Protein AF-A0A2P2LY50-F1 (afdb_monomer)

Structure (mmCIF, N/CA/C/O backbone):
data_AF-A0A2P2LY50-F1
#
_entry.id   AF-A0A2P2LY50-F1
#
loop_
_atom_site.group_PDB
_atom_site.id
_atom_site.type_symbol
_atom_site.label_atom_id
_atom_site.label_alt_id
_atom_site.label_comp_id
_atom_site.label_asym_id
_atom_site.label_entity_id
_atom_site.label_seq_id
_atom_site.pdbx_PDB_ins_code
_atom_site.Cartn_x
_atom_site.Cartn_y
_atom_site.Cartn_z
_atom_site.occupancy
_atom_site.B_iso_or_equiv
_atom_site.auth_seq_id
_atom_site.auth_comp_id
_atom_site.auth_asym_id
_atom_site.auth_atom_id
_atom_site.pdbx_PDB_model_num
ATOM 1 N N . MET A 1 1 ? 12.024 16.930 -35.886 1.00 32.03 1 MET A N 1
ATOM 2 C CA . MET A 1 1 ? 12.324 18.204 -35.197 1.00 32.03 1 MET A CA 1
ATOM 3 C C . MET A 1 1 ? 12.099 18.005 -33.708 1.00 32.03 1 MET A C 1
ATOM 5 O O . MET A 1 1 ? 10.963 17.813 -33.298 1.00 32.03 1 MET A O 1
ATOM 9 N N . THR A 1 2 ? 13.172 17.950 -32.921 1.00 32.44 2 THR A N 1
ATOM 10 C CA . THR A 1 2 ? 13.127 17.666 -31.478 1.00 32.44 2 THR A CA 1
ATOM 11 C C . THR A 1 2 ? 12.877 18.973 -30.725 1.00 32.44 2 THR A C 1
ATOM 13 O O . THR A 1 2 ? 13.752 19.830 -30.671 1.00 32.44 2 THR A O 1
ATOM 16 N N . TYR A 1 3 ? 11.664 19.153 -30.198 1.00 35.22 3 TYR A N 1
ATOM 17 C CA . TYR A 1 3 ? 11.165 20.419 -29.633 1.00 35.22 3 TYR A CA 1
ATOM 18 C C . TYR A 1 3 ? 11.617 20.693 -28.182 1.00 35.22 3 TYR A C 1
ATOM 20 O O . TYR A 1 3 ? 10.982 21.454 -27.460 1.00 35.22 3 TYR A O 1
ATOM 28 N N . MET A 1 4 ? 12.716 20.094 -27.720 1.00 36.50 4 MET A N 1
ATOM 29 C CA . MET A 1 4 ? 13.306 20.446 -26.427 1.00 36.50 4 MET A CA 1
ATOM 30 C C . MET A 1 4 ? 14.813 20.653 -26.587 1.00 36.50 4 MET A C 1
ATOM 32 O O . MET A 1 4 ? 15.500 19.718 -27.008 1.00 36.50 4 MET A O 1
ATOM 36 N N . PRO A 1 5 ? 15.347 21.845 -26.255 1.00 43.84 5 PRO A N 1
ATOM 37 C CA . PRO A 1 5 ? 16.780 22.020 -26.065 1.00 43.84 5 PRO A CA 1
ATOM 38 C C . PRO A 1 5 ? 17.263 20.960 -25.073 1.00 43.84 5 PRO A C 1
ATOM 40 O O . PRO A 1 5 ? 16.606 20.749 -24.054 1.00 43.84 5 PRO A O 1
ATOM 43 N N . GLN A 1 6 ? 18.373 20.278 -25.372 1.00 56.69 6 GLN A N 1
ATOM 44 C CA . GLN A 1 6 ? 18.993 19.342 -24.434 1.00 56.69 6 GLN A CA 1
ATOM 45 C C . GLN A 1 6 ? 19.212 20.065 -23.106 1.00 56.69 6 GLN A C 1
ATOM 47 O O . GLN A 1 6 ? 20.033 20.977 -23.000 1.00 56.69 6 GLN A O 1
ATOM 52 N N . ASP A 1 7 ? 18.410 19.692 -22.116 1.00 58.03 7 ASP A N 1
ATOM 53 C CA . ASP A 1 7 ? 18.332 20.383 -20.845 1.00 58.03 7 ASP A CA 1
ATOM 54 C C . ASP A 1 7 ? 19.611 20.095 -20.049 1.00 58.03 7 ASP A C 1
ATOM 56 O O . ASP A 1 7 ? 19.722 19.108 -19.320 1.00 58.03 7 ASP A O 1
ATOM 60 N N . PHE A 1 8 ? 20.628 20.940 -20.241 1.00 50.84 8 PHE A N 1
ATOM 61 C CA . PHE A 1 8 ? 21.930 20.866 -19.573 1.00 50.84 8 PHE A CA 1
ATOM 62 C C . PHE A 1 8 ? 21.782 20.728 -18.051 1.00 50.84 8 PHE A C 1
ATOM 64 O O . PHE A 1 8 ? 22.568 20.053 -17.388 1.00 50.84 8 PHE A O 1
ATOM 71 N N . ARG A 1 9 ? 20.718 21.310 -17.491 1.00 50.47 9 ARG A N 1
ATOM 72 C CA . ARG A 1 9 ? 20.404 21.249 -16.063 1.00 50.47 9 ARG A CA 1
ATOM 73 C C . ARG A 1 9 ? 19.785 19.906 -15.676 1.00 50.47 9 ARG A C 1
ATOM 75 O O . ARG A 1 9 ? 20.178 19.340 -14.658 1.00 50.47 9 ARG A O 1
ATOM 82 N N . GLY A 1 10 ? 18.913 19.349 -16.516 1.00 55.75 10 GLY A N 1
ATOM 83 C CA . GLY A 1 10 ? 18.430 17.971 -16.390 1.00 55.75 10 GLY A CA 1
ATOM 84 C C . GLY A 1 10 ? 19.565 16.943 -16.457 1.00 55.75 10 GLY A C 1
ATOM 85 O O . GLY A 1 10 ? 19.5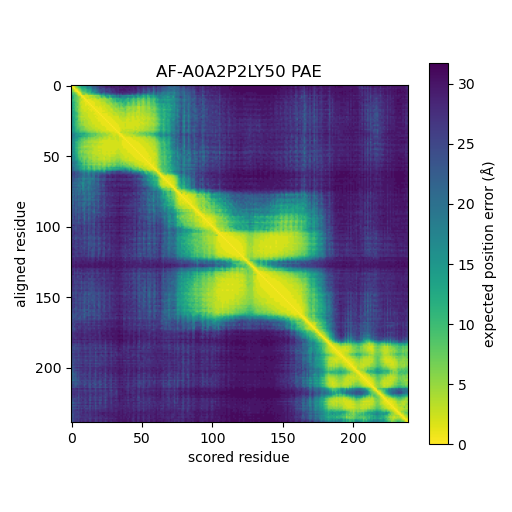98 16.001 -15.662 1.00 55.75 10 GLY A O 1
ATOM 86 N N . MET A 1 11 ? 20.556 17.171 -17.325 1.00 58.28 11 MET A N 1
ATOM 87 C CA . MET A 1 11 ? 21.768 16.350 -17.385 1.00 58.28 11 MET A CA 1
ATOM 88 C C . MET A 1 11 ? 22.602 16.447 -16.102 1.00 58.28 11 MET A C 1
ATOM 90 O O . MET A 1 11 ? 23.032 15.416 -15.594 1.00 58.28 11 MET A O 1
ATOM 94 N N . LEU A 1 12 ? 22.790 17.642 -15.533 1.00 57.66 12 LEU A N 1
ATOM 95 C CA . LEU A 1 12 ? 23.521 17.816 -14.270 1.00 57.66 12 LEU A CA 1
ATOM 96 C C . LEU A 1 12 ? 22.826 17.127 -13.088 1.00 57.66 12 LEU A C 1
ATOM 98 O O . LEU A 1 12 ? 23.484 16.446 -12.302 1.00 57.66 12 LEU A O 1
ATOM 102 N N . ILE A 1 13 ? 21.500 17.245 -12.984 1.00 60.34 13 ILE A N 1
ATOM 103 C CA . ILE A 1 13 ? 20.712 16.574 -11.937 1.00 60.34 13 ILE A CA 1
ATOM 104 C C . ILE A 1 13 ? 20.801 15.053 -12.097 1.00 60.34 13 ILE A C 1
ATOM 106 O O . ILE A 1 13 ? 21.002 14.329 -11.118 1.00 60.34 13 ILE A O 1
ATOM 110 N N . ARG A 1 14 ? 20.700 14.556 -13.334 1.00 67.12 14 A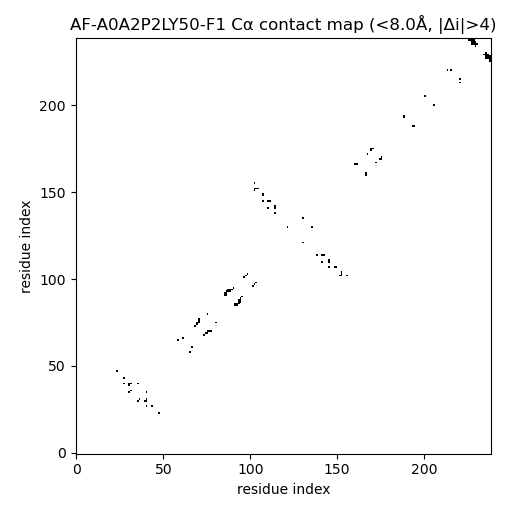RG A N 1
ATOM 111 C CA . ARG A 1 14 ? 20.850 13.132 -13.642 1.00 67.12 14 ARG A CA 1
ATOM 112 C C . ARG A 1 14 ? 22.249 12.626 -13.292 1.00 67.12 14 ARG A C 1
ATOM 114 O O . ARG A 1 14 ? 22.359 11.618 -12.603 1.00 67.12 14 ARG A O 1
ATOM 121 N N . GLN A 1 15 ? 23.299 13.358 -13.658 1.00 70.38 15 GLN A N 1
ATOM 122 C CA . GLN A 1 15 ? 24.679 13.019 -13.303 1.00 70.38 15 GLN A CA 1
ATOM 123 C C . GLN A 1 15 ? 24.909 13.025 -11.788 1.00 70.38 15 GLN A C 1
ATOM 125 O O . GLN A 1 15 ? 25.583 12.139 -11.264 1.00 70.38 15 GLN A O 1
ATOM 130 N N . GLN A 1 16 ? 24.343 13.991 -11.061 1.00 68.50 16 GLN A N 1
ATOM 131 C CA . GLN A 1 16 ? 24.443 14.038 -9.602 1.00 68.50 16 GLN A CA 1
ATOM 132 C C . GLN A 1 16 ? 23.739 12.838 -8.952 1.00 68.50 16 GLN A C 1
ATOM 134 O O . GLN A 1 16 ? 24.286 12.225 -8.032 1.00 68.50 16 GLN A O 1
ATOM 139 N N . ARG A 1 17 ? 22.560 12.460 -9.461 1.00 75.88 17 ARG A N 1
ATOM 140 C CA . ARG A 1 17 ? 21.820 11.274 -9.012 1.00 75.88 17 ARG A CA 1
ATOM 141 C C . ARG A 1 17 ? 22.586 9.986 -9.307 1.00 75.88 17 ARG A C 1
ATOM 143 O O . ARG A 1 17 ? 22.741 9.162 -8.413 1.00 75.88 17 ARG A O 1
ATOM 150 N N . GLU A 1 18 ? 23.107 9.835 -10.520 1.00 80.31 18 GLU A N 1
ATOM 151 C CA . GLU A 1 18 ? 23.892 8.667 -10.931 1.00 80.31 18 GLU A CA 1
ATOM 152 C C . GLU A 1 18 ? 25.176 8.525 -10.101 1.00 80.31 18 GLU A C 1
ATOM 154 O O . GLU A 1 18 ? 25.505 7.421 -9.676 1.00 80.31 18 GLU A O 1
ATOM 159 N N . ARG A 1 19 ? 25.867 9.628 -9.777 1.00 78.31 19 ARG A N 1
ATOM 160 C CA . ARG A 1 19 ? 27.015 9.606 -8.852 1.00 78.31 19 ARG A CA 1
ATOM 161 C C . ARG A 1 19 ? 26.616 9.171 -7.442 1.00 78.31 19 ARG A C 1
ATOM 163 O O . ARG A 1 19 ? 27.310 8.359 -6.841 1.00 78.31 19 ARG A O 1
ATOM 170 N N . SER A 1 20 ? 25.500 9.683 -6.920 1.00 78.69 20 SER A N 1
ATOM 171 C CA . SER A 1 20 ? 25.014 9.307 -5.587 1.00 78.69 20 SER A CA 1
ATOM 172 C C . SER A 1 20 ? 24.647 7.824 -5.506 1.00 78.69 20 SER A C 1
ATOM 174 O O . SER A 1 20 ? 25.002 7.165 -4.532 1.00 78.69 20 SER A O 1
ATOM 176 N N . GLU A 1 21 ? 23.977 7.282 -6.524 1.00 83.75 21 GLU A N 1
ATOM 177 C CA . GLU A 1 21 ? 23.602 5.865 -6.549 1.00 83.75 21 GLU A CA 1
ATOM 178 C C . GLU A 1 21 ? 24.816 4.951 -6.766 1.00 83.75 21 GLU A C 1
ATOM 180 O O . GLU A 1 21 ? 24.912 3.919 -6.107 1.00 83.75 21 GLU A O 1
ATOM 185 N N . ARG A 1 22 ? 25.807 5.360 -7.574 1.00 87.69 22 ARG A N 1
ATOM 186 C CA . ARG A 1 22 ? 27.085 4.632 -7.690 1.00 87.69 22 ARG A CA 1
ATOM 187 C C . ARG A 1 22 ? 27.842 4.566 -6.365 1.00 87.69 22 ARG A C 1
ATOM 189 O O . ARG A 1 22 ? 28.351 3.506 -6.022 1.00 87.69 22 ARG A O 1
ATOM 196 N N . ASN A 1 23 ? 27.880 5.657 -5.599 1.00 88.31 23 ASN A N 1
ATOM 197 C CA . ASN A 1 23 ? 28.536 5.660 -4.288 1.00 88.31 23 ASN A CA 1
ATOM 198 C C . ASN A 1 23 ? 27.827 4.730 -3.290 1.00 88.31 23 ASN A C 1
ATOM 200 O O . ASN A 1 23 ? 28.488 3.970 -2.590 1.00 88.31 23 ASN A O 1
ATOM 204 N N . LYS A 1 24 ? 26.488 4.735 -3.262 1.00 89.00 24 LYS A N 1
ATOM 205 C CA . LYS A 1 24 ? 25.701 3.832 -2.400 1.00 89.00 24 LYS A CA 1
ATOM 206 C C . LYS A 1 24 ? 25.888 2.366 -2.774 1.00 89.00 24 LYS A C 1
ATOM 208 O O . LYS A 1 24 ? 25.948 1.522 -1.884 1.00 89.00 24 LYS A O 1
ATOM 213 N N . GLN A 1 25 ? 25.989 2.075 -4.070 1.00 89.19 25 GLN A N 1
ATOM 214 C CA . GLN A 1 25 ? 26.274 0.729 -4.552 1.00 89.19 25 GLN A CA 1
ATOM 215 C C . GLN A 1 25 ? 27.689 0.290 -4.157 1.00 89.19 25 GLN A C 1
ATOM 217 O O . GLN A 1 25 ? 27.852 -0.805 -3.635 1.00 89.19 25 GLN A O 1
ATOM 222 N N . ALA A 1 26 ? 28.684 1.173 -4.281 1.00 92.38 26 ALA A N 1
ATOM 223 C CA . ALA A 1 26 ? 30.047 0.893 -3.838 1.00 92.38 26 ALA A CA 1
ATOM 224 C C . ALA A 1 26 ? 30.144 0.612 -2.324 1.00 92.38 26 ALA A C 1
ATOM 226 O O . ALA A 1 26 ? 30.926 -0.242 -1.919 1.00 92.38 26 ALA A O 1
ATOM 227 N N . GLU A 1 27 ? 29.339 1.271 -1.483 1.00 91.06 27 GLU A N 1
ATOM 228 C CA . GLU A 1 27 ? 29.257 0.955 -0.045 1.00 91.06 27 GLU A CA 1
ATOM 229 C C . GLU A 1 27 ? 28.684 -0.445 0.218 1.00 91.06 27 GLU A C 1
ATOM 231 O O . GLU A 1 27 ? 29.166 -1.158 1.100 1.00 91.06 27 GLU A O 1
ATOM 236 N N . ILE A 1 28 ? 27.671 -0.853 -0.552 1.00 90.00 28 ILE A N 1
ATOM 237 C CA . ILE A 1 28 ? 27.080 -2.194 -0.464 1.00 90.00 28 ILE A CA 1
ATOM 238 C C . ILE A 1 28 ? 28.101 -3.243 -0.912 1.00 90.00 28 ILE A C 1
ATOM 240 O O . ILE A 1 28 ? 28.288 -4.247 -0.227 1.00 90.00 28 ILE A O 1
ATOM 244 N N . ASP A 1 29 ? 28.787 -2.997 -2.025 1.00 91.00 29 ASP A N 1
ATOM 245 C CA . ASP A 1 29 ? 29.781 -3.915 -2.576 1.00 91.00 29 ASP A CA 1
ATOM 246 C C . ASP A 1 29 ? 30.998 -4.031 -1.645 1.00 91.00 29 ASP A C 1
ATOM 248 O O . ASP A 1 29 ? 31.498 -5.130 -1.415 1.00 91.00 29 ASP A O 1
ATOM 252 N N . ALA A 1 30 ? 31.437 -2.926 -1.032 1.00 93.69 30 ALA A N 1
ATOM 253 C CA . ALA A 1 30 ? 32.493 -2.936 -0.021 1.00 93.69 30 ALA A CA 1
ATOM 254 C C . ALA A 1 30 ? 32.106 -3.776 1.206 1.00 93.69 30 ALA A C 1
ATOM 256 O O . ALA A 1 30 ? 32.922 -4.565 1.679 1.00 93.69 30 ALA A O 1
ATOM 257 N N . LEU A 1 31 ? 30.859 -3.656 1.679 1.00 90.62 31 LEU A N 1
ATOM 258 C CA . LEU A 1 31 ? 30.344 -4.432 2.809 1.00 90.62 31 LEU A CA 1
ATOM 259 C C . LEU A 1 31 ? 30.257 -5.935 2.495 1.00 90.62 31 LEU A C 1
ATOM 261 O O . LEU A 1 31 ? 30.582 -6.768 3.342 1.00 90.62 31 LEU A O 1
ATOM 265 N N . ILE A 1 32 ? 29.841 -6.289 1.276 1.00 88.94 32 ILE A N 1
ATOM 266 C CA . ILE A 1 32 ? 29.806 -7.682 0.808 1.00 88.94 32 ILE A CA 1
ATOM 267 C C . ILE A 1 32 ? 31.233 -8.238 0.707 1.00 88.94 32 ILE A C 1
ATOM 269 O O . ILE A 1 32 ? 31.502 -9.332 1.202 1.00 88.94 32 ILE A O 1
ATOM 273 N N . ASN A 1 33 ? 32.164 -7.467 0.139 1.00 90.94 33 ASN A N 1
ATOM 274 C CA . ASN A 1 33 ? 33.561 -7.872 -0.030 1.00 90.94 33 ASN A CA 1
ATOM 275 C C . ASN A 1 33 ? 34.316 -8.002 1.301 1.00 90.94 33 ASN A C 1
ATOM 277 O O . ASN A 1 33 ? 35.230 -8.816 1.404 1.00 90.94 33 ASN A O 1
ATOM 281 N N . SER A 1 34 ? 33.928 -7.251 2.336 1.00 90.38 34 SER A N 1
ATOM 282 C CA . SER A 1 34 ? 34.471 -7.401 3.691 1.00 90.38 34 SER A CA 1
ATOM 283 C C . SER A 1 34 ? 33.852 -8.562 4.484 1.00 90.38 34 SER A C 1
ATOM 285 O O . SER A 1 34 ? 34.201 -8.744 5.647 1.00 90.38 34 SER A O 1
ATOM 287 N N . GLY A 1 35 ? 32.925 -9.330 3.894 1.00 91.56 35 GLY A N 1
ATOM 288 C CA . GLY A 1 35 ? 32.252 -10.453 4.556 1.00 91.56 35 GLY A CA 1
ATOM 289 C C . GLY A 1 35 ? 31.150 -10.040 5.537 1.00 91.56 35 GLY A C 1
ATOM 290 O O . GLY A 1 35 ? 30.877 -10.770 6.489 1.00 91.56 35 GLY A O 1
ATOM 291 N N . GLY A 1 36 ? 30.535 -8.869 5.339 1.00 88.25 36 GLY A N 1
ATOM 292 C CA . GLY A 1 36 ? 29.452 -8.369 6.185 1.00 88.25 36 GLY A CA 1
ATOM 293 C C . GLY A 1 36 ? 28.241 -9.303 6.201 1.00 88.25 36 GLY A C 1
ATOM 294 O O . GLY A 1 36 ? 27.929 -9.979 5.217 1.00 88.25 36 GLY A O 1
ATOM 295 N N . SER A 1 37 ? 27.535 -9.345 7.330 1.00 90.50 37 SER A N 1
ATOM 296 C CA . SER A 1 37 ? 26.369 -10.211 7.471 1.00 90.50 37 SER A CA 1
ATOM 297 C C . SER A 1 37 ? 25.170 -9.684 6.674 1.00 90.50 37 SER A C 1
ATOM 299 O O . SER A 1 37 ? 25.075 -8.506 6.316 1.00 90.50 37 SER A O 1
ATOM 301 N N . ILE A 1 38 ? 24.184 -10.555 6.442 1.00 87.88 38 ILE A N 1
ATOM 302 C CA . ILE A 1 38 ? 22.896 -10.161 5.850 1.00 87.88 38 ILE A CA 1
ATOM 303 C C . ILE A 1 38 ? 22.243 -9.044 6.682 1.00 87.88 38 ILE A C 1
ATOM 305 O O . ILE A 1 38 ? 21.659 -8.119 6.118 1.00 87.88 38 ILE A O 1
ATOM 309 N N . HIS A 1 39 ? 22.386 -9.092 8.010 1.00 90.12 39 HIS A N 1
ATOM 310 C CA . HIS A 1 39 ? 21.872 -8.062 8.907 1.00 90.12 39 HIS A CA 1
ATOM 311 C C . HIS A 1 39 ? 22.527 -6.698 8.652 1.00 90.12 39 HIS A C 1
ATOM 313 O O . HIS A 1 39 ? 21.819 -5.701 8.514 1.00 90.12 39 HIS A O 1
ATOM 319 N N . ASP A 1 40 ? 23.852 -6.661 8.491 1.00 88.50 40 ASP A N 1
ATOM 320 C CA . ASP A 1 40 ? 24.596 -5.425 8.217 1.00 88.50 40 ASP A CA 1
ATOM 321 C C . ASP A 1 40 ? 24.186 -4.815 6.873 1.00 88.50 40 ASP A C 1
ATOM 323 O O . ASP A 1 40 ? 24.008 -3.600 6.753 1.00 88.50 40 ASP A O 1
ATOM 327 N N . ARG A 1 41 ? 23.946 -5.666 5.866 1.00 90.31 41 ARG A N 1
ATOM 328 C CA . ARG A 1 41 ? 23.430 -5.235 4.561 1.00 90.31 41 ARG A CA 1
ATOM 329 C C . ARG A 1 41 ? 22.043 -4.607 4.682 1.00 90.31 41 ARG A C 1
ATOM 331 O O . ARG A 1 41 ? 21.799 -3.555 4.090 1.00 90.31 41 ARG A O 1
ATOM 338 N N . TYR A 1 42 ? 21.137 -5.217 5.446 1.00 91.12 42 TYR A N 1
ATOM 339 C CA . TYR A 1 42 ? 19.811 -4.643 5.693 1.00 91.12 42 TYR A CA 1
ATOM 340 C C . TYR A 1 42 ? 19.892 -3.321 6.460 1.00 91.12 42 TYR A C 1
ATOM 342 O O . TYR A 1 42 ? 19.204 -2.368 6.092 1.00 91.12 42 TYR A O 1
ATOM 350 N N . ALA A 1 43 ? 20.753 -3.230 7.476 1.00 92.00 43 ALA A N 1
ATOM 351 C CA . ALA A 1 43 ? 20.964 -2.004 8.237 1.00 92.00 43 ALA A CA 1
ATOM 352 C C . ALA A 1 43 ? 21.488 -0.862 7.347 1.00 92.00 43 ALA A C 1
ATOM 354 O O . ALA A 1 43 ? 20.990 0.265 7.428 1.00 92.00 43 ALA A O 1
ATOM 355 N N . LEU A 1 44 ? 22.433 -1.155 6.446 1.00 92.12 44 LEU A N 1
ATOM 356 C CA . LEU A 1 44 ? 22.972 -0.188 5.488 1.00 92.12 44 LEU A CA 1
ATOM 357 C C . LEU A 1 44 ? 21.902 0.297 4.498 1.00 92.12 44 LEU A C 1
ATOM 359 O O . LEU A 1 44 ? 21.715 1.504 4.336 1.00 92.12 44 LEU A O 1
ATOM 363 N N . LEU A 1 45 ? 21.150 -0.624 3.888 1.00 90.50 45 LEU A N 1
ATOM 364 C CA . LEU A 1 45 ? 20.062 -0.286 2.961 1.00 90.50 45 LEU A CA 1
ATOM 365 C C . LEU A 1 45 ? 18.970 0.546 3.642 1.00 90.50 45 LEU A C 1
ATOM 367 O O . LEU A 1 45 ? 18.461 1.512 3.069 1.00 90.50 45 LEU A O 1
ATOM 371 N N . TRP A 1 46 ? 18.632 0.205 4.885 1.00 86.81 46 TRP A N 1
ATOM 372 C CA . TRP A 1 46 ? 17.666 0.954 5.677 1.00 86.81 46 TRP A CA 1
ATOM 373 C C . TRP A 1 46 ? 18.147 2.376 5.969 1.00 86.81 46 TRP A C 1
ATOM 375 O O . TRP A 1 46 ? 17.390 3.333 5.787 1.00 86.81 46 TRP A O 1
ATOM 385 N N . LYS A 1 47 ? 19.421 2.538 6.347 1.00 89.81 47 LYS A N 1
ATOM 386 C CA . LYS A 1 47 ? 20.045 3.849 6.559 1.00 89.81 47 LYS A CA 1
ATOM 387 C C . LYS A 1 47 ? 20.008 4.699 5.286 1.00 89.81 47 LYS A C 1
ATOM 389 O O . LYS A 1 47 ? 19.530 5.832 5.336 1.00 89.81 47 LYS A O 1
ATOM 394 N N . GLN A 1 48 ? 20.418 4.138 4.146 1.00 90.38 48 GLN A N 1
ATOM 395 C CA . GLN A 1 48 ? 20.376 4.823 2.847 1.00 90.38 48 GLN A CA 1
ATOM 396 C C . GLN A 1 48 ? 18.942 5.243 2.471 1.00 90.38 48 GLN A C 1
ATOM 398 O O . GLN A 1 48 ? 18.720 6.343 1.955 1.00 90.38 48 GLN A O 1
ATOM 403 N N . GLN A 1 49 ? 17.944 4.406 2.767 1.00 85.12 49 GLN A N 1
ATOM 404 C CA . GLN A 1 49 ? 16.540 4.715 2.499 1.00 85.12 49 GLN A CA 1
ATOM 405 C C . GLN A 1 49 ? 15.985 5.806 3.425 1.00 85.12 49 GLN A C 1
ATOM 407 O O . GLN A 1 49 ? 15.237 6.678 2.974 1.00 85.12 49 GLN A O 1
ATOM 412 N N . MET A 1 50 ? 16.360 5.798 4.704 1.00 83.38 50 MET A N 1
ATOM 413 C CA . MET A 1 50 ? 15.964 6.845 5.649 1.00 83.38 50 MET A CA 1
ATOM 414 C C . MET A 1 50 ? 16.598 8.192 5.318 1.00 83.38 50 MET A C 1
ATOM 416 O O . MET A 1 50 ? 15.943 9.226 5.437 1.00 83.38 50 MET A O 1
ATOM 420 N N . GLU A 1 51 ? 17.829 8.193 4.818 1.00 82.31 51 GLU A N 1
ATOM 421 C CA . GLU A 1 51 ? 18.494 9.406 4.354 1.00 82.31 51 GLU A CA 1
ATOM 422 C C . GLU A 1 51 ? 17.815 9.995 3.108 1.00 82.31 51 GLU A C 1
ATOM 424 O O . GLU A 1 51 ? 17.543 11.196 3.076 1.00 82.31 51 GLU A O 1
ATOM 429 N N . ARG A 1 52 ? 17.408 9.155 2.139 1.00 77.12 52 ARG A N 1
ATOM 430 C CA . ARG A 1 52 ? 16.571 9.589 0.999 1.00 77.12 52 ARG A CA 1
ATOM 431 C C . ARG A 1 52 ? 15.259 10.220 1.471 1.00 77.12 52 ARG A C 1
ATOM 433 O O . ARG A 1 52 ? 14.880 11.285 0.990 1.00 77.12 52 ARG A O 1
ATOM 440 N N . ARG A 1 53 ? 14.568 9.593 2.429 1.00 72.50 53 ARG A N 1
ATOM 441 C CA . ARG A 1 53 ? 13.315 10.127 2.994 1.00 72.50 53 ARG A CA 1
ATOM 442 C C . ARG A 1 53 ? 13.529 11.457 3.714 1.00 72.50 53 ARG A C 1
ATOM 444 O O . ARG A 1 53 ? 12.709 12.356 3.568 1.00 72.50 53 ARG A O 1
ATOM 451 N N . ARG A 1 54 ? 14.639 11.611 4.440 1.00 72.31 54 ARG A N 1
ATOM 452 C CA . ARG A 1 54 ? 15.000 12.861 5.120 1.00 72.31 54 ARG A CA 1
ATOM 453 C C . ARG A 1 54 ? 15.287 13.986 4.130 1.00 72.31 54 ARG A C 1
ATOM 455 O O . ARG A 1 54 ? 14.792 15.089 4.327 1.00 72.31 54 ARG A O 1
ATOM 462 N N . GLN A 1 55 ? 16.025 13.702 3.058 1.00 64.19 55 GLN A N 1
ATOM 463 C CA . GLN A 1 55 ? 16.278 14.662 1.980 1.00 64.19 55 GLN A CA 1
ATOM 464 C C . GLN A 1 55 ? 14.972 15.073 1.289 1.00 64.19 55 GLN A C 1
ATOM 466 O O . GLN A 1 55 ? 14.739 16.258 1.084 1.00 64.19 55 GLN A O 1
ATOM 471 N N . LEU A 1 56 ? 14.075 14.123 1.008 1.00 59.81 56 LEU A N 1
ATOM 472 C CA . LEU A 1 56 ? 12.750 14.416 0.448 1.00 59.81 56 LEU A CA 1
ATOM 473 C C . LEU A 1 56 ? 11.886 15.259 1.395 1.00 59.81 56 LEU A C 1
ATOM 475 O O . LEU A 1 56 ? 11.243 16.205 0.949 1.00 59.81 56 LEU A O 1
ATOM 479 N N . ALA A 1 57 ? 11.905 14.970 2.696 1.00 61.69 57 ALA A N 1
ATOM 480 C CA . ALA A 1 57 ? 11.199 15.768 3.694 1.00 61.69 57 ALA A CA 1
ATOM 481 C C . ALA A 1 57 ? 11.771 17.193 3.797 1.00 61.69 57 ALA A C 1
ATOM 483 O O . ALA A 1 57 ? 11.006 18.149 3.864 1.00 61.69 57 ALA A O 1
ATOM 484 N N . GLN A 1 58 ? 13.100 17.348 3.737 1.00 56.72 58 GLN A N 1
ATOM 485 C CA . GLN A 1 58 ? 13.774 18.653 3.728 1.00 56.72 58 GLN A CA 1
ATOM 486 C C . GLN A 1 58 ? 13.467 19.461 2.460 1.00 56.72 58 GLN A C 1
ATOM 488 O O . GLN A 1 58 ? 13.252 20.671 2.536 1.00 56.72 58 GLN A O 1
ATOM 493 N N . LEU A 1 59 ? 13.387 18.791 1.308 1.00 53.25 59 LEU A N 1
ATOM 494 C CA . LEU A 1 59 ? 12.938 19.387 0.048 1.00 53.25 59 LEU A CA 1
ATOM 495 C C . LEU A 1 59 ? 11.460 19.803 0.114 1.00 53.25 59 LEU A C 1
ATOM 497 O O . LEU A 1 59 ? 11.101 20.855 -0.409 1.00 53.25 59 LEU A O 1
ATOM 501 N N . GLY A 1 60 ? 10.621 19.020 0.799 1.00 49.03 60 GLY A N 1
ATOM 502 C CA . GLY A 1 60 ? 9.216 19.344 1.056 1.00 49.03 60 GLY A CA 1
ATOM 503 C C . GLY A 1 60 ? 9.016 20.489 2.056 1.00 49.03 60 GLY A C 1
ATOM 504 O O . GLY A 1 60 ? 8.091 21.281 1.895 1.00 49.03 60 GLY A O 1
ATOM 505 N N . SER A 1 61 ? 9.897 20.628 3.053 1.00 52.81 61 SER A N 1
ATOM 506 C CA . SER A 1 61 ? 9.846 21.700 4.059 1.00 52.81 61 SER A CA 1
ATOM 507 C C . SER A 1 61 ? 10.486 23.016 3.604 1.00 52.81 61 SER A C 1
ATOM 509 O O . SER A 1 61 ? 10.293 24.045 4.248 1.00 52.81 61 SER A O 1
ATOM 511 N N . ALA A 1 62 ? 11.256 23.008 2.510 1.00 49.84 62 ALA A N 1
ATOM 512 C CA . ALA A 1 62 ? 11.864 24.201 1.924 1.00 49.84 62 ALA A CA 1
ATOM 513 C C . ALA A 1 62 ? 10.806 25.050 1.191 1.00 49.84 62 ALA A C 1
ATOM 515 O O . ALA A 1 62 ? 10.741 25.106 -0.041 1.00 49.84 62 ALA A O 1
ATOM 516 N N . ALA A 1 63 ? 9.946 25.717 1.961 1.00 46.31 63 ALA A N 1
ATOM 517 C CA . ALA A 1 63 ? 8.985 26.677 1.443 1.00 46.31 63 ALA A CA 1
ATOM 518 C C . ALA A 1 63 ? 9.710 27.849 0.753 1.00 46.31 63 ALA A C 1
ATOM 520 O O . ALA A 1 63 ? 10.664 28.421 1.277 1.00 46.31 63 ALA A O 1
ATOM 521 N N . GLY A 1 64 ? 9.251 28.211 -0.446 1.00 55.59 64 GLY A N 1
ATOM 522 C CA . GLY A 1 64 ? 9.700 29.402 -1.170 1.00 55.59 64 GLY A CA 1
ATOM 523 C C . GLY A 1 64 ? 10.661 29.100 -2.314 1.00 55.59 64 GLY A C 1
ATOM 524 O O . GLY A 1 64 ? 10.271 29.219 -3.471 1.00 55.59 64 GLY A O 1
ATOM 525 N N . VAL A 1 65 ? 11.897 28.680 -2.040 1.00 47.28 65 VAL A N 1
ATOM 526 C CA . VAL A 1 65 ? 12.939 28.633 -3.086 1.00 47.28 65 VAL A CA 1
ATOM 527 C C . VAL A 1 65 ? 12.848 27.377 -3.957 1.00 47.28 65 VAL A C 1
ATOM 529 O O . VAL A 1 65 ? 12.938 27.496 -5.172 1.00 47.28 65 VAL A O 1
ATOM 532 N N . TYR A 1 66 ? 12.562 26.193 -3.398 1.00 44.84 66 TYR A N 1
ATOM 533 C CA . TYR A 1 66 ? 12.420 24.964 -4.196 1.00 44.84 66 TYR A CA 1
ATOM 534 C C . TYR A 1 66 ? 11.120 24.944 -5.011 1.00 44.84 66 TYR A C 1
ATOM 536 O O . TYR A 1 66 ? 11.143 24.575 -6.174 1.00 44.84 66 TYR A O 1
ATOM 544 N N . LYS A 1 67 ? 10.000 25.444 -4.471 1.00 51.34 67 LYS A N 1
ATOM 545 C CA . LYS A 1 67 ? 8.748 25.626 -5.236 1.00 51.34 67 LYS A CA 1
ATOM 546 C C . LYS A 1 67 ? 8.935 26.597 -6.409 1.00 51.34 67 LYS A C 1
ATOM 548 O O . LYS A 1 67 ? 8.413 26.359 -7.494 1.00 51.34 67 LYS A O 1
ATOM 553 N N . THR A 1 68 ? 9.718 27.658 -6.204 1.00 51.16 68 THR A N 1
ATOM 554 C CA . THR A 1 68 ? 10.062 28.628 -7.255 1.00 51.16 68 THR A CA 1
ATOM 555 C C . THR A 1 68 ? 11.054 28.034 -8.256 1.00 51.16 68 THR A C 1
ATOM 557 O O . THR A 1 68 ? 10.858 28.195 -9.454 1.00 51.16 68 THR A O 1
ATOM 560 N N . LEU A 1 69 ? 12.048 27.263 -7.800 1.00 45.56 69 LEU A N 1
ATOM 561 C CA . LEU A 1 69 ? 12.991 26.541 -8.658 1.00 45.56 69 LEU A CA 1
ATOM 562 C C . LEU A 1 69 ? 12.298 25.434 -9.460 1.00 45.56 69 LEU A C 1
ATOM 564 O O . LEU A 1 69 ? 12.547 25.338 -10.644 1.00 45.56 69 LEU A O 1
ATOM 568 N N . VAL A 1 70 ? 11.382 24.648 -8.898 1.00 50.44 70 VAL A N 1
ATOM 569 C CA . VAL A 1 70 ? 10.620 23.613 -9.626 1.00 50.44 70 VAL A CA 1
ATOM 570 C C . VAL A 1 70 ? 9.679 24.242 -10.658 1.00 50.44 70 VAL A C 1
ATOM 572 O O . VAL A 1 70 ? 9.577 23.746 -11.779 1.00 50.44 70 VAL A O 1
ATOM 575 N N . LYS A 1 71 ? 9.058 25.383 -10.329 1.00 51.16 71 LYS A N 1
ATOM 576 C CA . LYS A 1 71 ? 8.225 26.162 -11.256 1.00 51.16 71 LYS A CA 1
ATOM 577 C C . LYS A 1 71 ? 9.037 26.796 -12.400 1.00 51.16 71 LYS A C 1
ATOM 579 O O . LYS A 1 71 ? 8.533 26.853 -13.516 1.00 51.16 71 LYS A O 1
ATOM 584 N N . TYR A 1 72 ? 10.282 27.222 -12.150 1.00 46.34 72 TYR A N 1
ATOM 585 C CA . TYR A 1 72 ? 11.163 27.848 -13.153 1.00 46.34 72 TYR A CA 1
ATOM 586 C C . TYR A 1 72 ? 12.110 26.886 -13.900 1.00 46.34 72 TYR A C 1
ATOM 588 O O . TYR A 1 72 ? 12.492 27.193 -15.025 1.00 46.34 72 TYR A O 1
ATOM 596 N N . LEU A 1 73 ? 12.526 25.759 -13.309 1.00 42.62 73 LEU A N 1
ATOM 597 C CA . LEU A 1 73 ? 13.472 24.800 -13.907 1.00 42.62 73 LEU A CA 1
ATOM 598 C C . LEU A 1 73 ? 12.800 23.606 -14.576 1.00 42.62 73 LEU A C 1
ATOM 600 O O . LEU A 1 73 ? 13.347 23.106 -15.546 1.00 42.62 73 LEU A O 1
ATOM 604 N N . VAL A 1 74 ? 11.671 23.120 -14.053 1.00 51.44 74 VAL A N 1
ATOM 605 C CA . VAL A 1 74 ? 11.036 21.881 -14.548 1.00 51.44 74 VAL A CA 1
ATOM 606 C C . VAL A 1 74 ? 9.781 22.188 -15.367 1.00 51.44 74 VAL A C 1
ATOM 608 O O . VAL A 1 74 ? 9.234 21.309 -16.023 1.00 51.44 74 VAL A O 1
ATOM 611 N N . GLY A 1 75 ? 9.322 23.445 -15.355 1.00 46.88 75 GLY A N 1
ATOM 612 C CA . GLY A 1 75 ? 8.132 23.857 -16.089 1.00 46.88 75 GLY A CA 1
ATOM 613 C C . GLY A 1 75 ? 6.902 23.051 -15.683 1.00 46.88 75 GLY A C 1
ATOM 614 O O . GLY A 1 75 ? 6.103 22.719 -16.549 1.00 46.88 75 GLY A O 1
ATOM 615 N N . VAL A 1 76 ? 6.750 22.701 -14.397 1.00 51.31 76 VAL A N 1
ATOM 616 C CA . VAL A 1 76 ? 5.520 22.052 -13.922 1.00 51.31 76 VAL A CA 1
ATOM 617 C C . VAL A 1 76 ? 4.390 23.061 -14.114 1.00 51.31 76 VAL A C 1
ATOM 619 O O . VAL A 1 76 ? 4.395 24.094 -13.430 1.00 51.31 76 VAL A O 1
ATOM 622 N N . PRO A 1 77 ? 3.448 22.821 -15.048 1.00 57.00 77 PRO A N 1
ATOM 623 C CA . PRO A 1 77 ? 2.372 23.757 -15.305 1.00 57.00 77 PRO A CA 1
ATOM 624 C C . PRO A 1 77 ? 1.625 24.001 -14.003 1.00 57.00 77 PRO A C 1
ATOM 626 O O . PRO A 1 77 ? 1.329 23.059 -13.269 1.00 57.00 77 PRO A O 1
ATOM 629 N N . GLN A 1 78 ? 1.318 25.265 -13.717 1.00 56.81 78 GLN A N 1
ATOM 630 C CA . GLN A 1 78 ? 0.588 25.662 -12.512 1.00 56.81 78 GLN A CA 1
ATOM 631 C C . GLN A 1 78 ? -0.692 24.820 -12.334 1.00 56.81 78 GLN A C 1
ATOM 633 O O . GLN A 1 78 ? -0.993 24.406 -11.224 1.00 56.81 78 GLN A O 1
ATOM 638 N N . VAL A 1 79 ? -1.324 24.435 -13.447 1.00 54.84 79 VAL A N 1
ATOM 639 C CA . VAL A 1 79 ? -2.473 23.523 -13.518 1.00 54.84 79 VAL A CA 1
ATOM 640 C C . VAL A 1 79 ? -2.224 22.169 -12.844 1.00 54.84 79 VAL A C 1
ATOM 642 O O . VAL A 1 79 ? -3.117 21.674 -12.178 1.00 54.84 79 VAL A O 1
ATOM 645 N N . LEU A 1 80 ? -1.034 21.566 -12.952 1.00 50.38 80 LEU A N 1
ATOM 646 C CA . LEU A 1 80 ? -0.733 20.290 -12.283 1.00 50.38 80 LEU A CA 1
ATOM 647 C C . LEU A 1 80 ? -0.540 20.460 -10.774 1.00 50.38 80 LEU A C 1
ATOM 649 O O . LEU A 1 80 ? -0.913 19.582 -10.004 1.00 50.38 80 LEU A O 1
ATOM 653 N N . LEU A 1 81 ? 0.031 21.585 -10.337 1.00 61.56 81 LEU A N 1
ATOM 654 C CA . LEU A 1 81 ? 0.156 21.890 -8.910 1.00 61.56 81 LEU A CA 1
ATOM 655 C C . LEU A 1 81 ? -1.204 22.217 -8.292 1.00 61.56 81 LEU A C 1
ATOM 657 O O . LEU A 1 81 ? -1.493 21.768 -7.185 1.00 61.56 81 LEU A O 1
ATOM 661 N N . ASP A 1 82 ? -2.032 22.963 -9.017 1.00 65.56 82 ASP A N 1
ATOM 662 C CA . ASP A 1 82 ? -3.402 23.271 -8.620 1.00 65.56 82 ASP A CA 1
ATOM 663 C C . ASP A 1 82 ? -4.259 21.999 -8.632 1.00 65.56 82 ASP A C 1
ATOM 665 O O . ASP A 1 82 ? -5.011 21.775 -7.694 1.00 65.56 82 ASP A O 1
ATOM 669 N N . PHE A 1 83 ? -4.049 21.100 -9.596 1.00 64.38 83 PHE A N 1
ATOM 670 C CA . PHE A 1 83 ? -4.673 19.779 -9.647 1.00 64.38 83 PHE A CA 1
ATOM 671 C C . PHE A 1 83 ? -4.271 18.896 -8.465 1.00 64.38 83 PHE A C 1
ATOM 673 O O . PHE A 1 83 ? -5.140 18.331 -7.819 1.00 64.38 83 PHE A O 1
ATOM 680 N N . VAL A 1 84 ? -2.982 18.801 -8.122 1.00 59.38 84 VAL A N 1
ATOM 68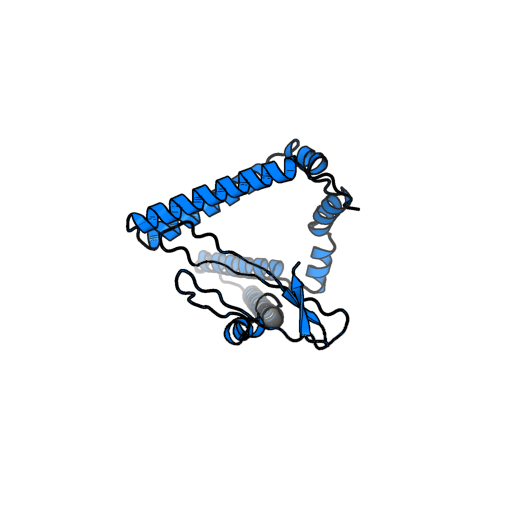1 C CA . VAL A 1 84 ? -2.529 18.029 -6.948 1.00 59.38 84 VAL A CA 1
ATOM 682 C C . VAL A 1 84 ? -3.077 18.623 -5.652 1.00 59.38 84 VAL A C 1
ATOM 684 O O . VAL A 1 84 ? -3.408 17.884 -4.726 1.00 59.38 84 VAL A O 1
ATOM 687 N N . ARG A 1 85 ? -3.187 19.952 -5.579 1.00 64.25 85 ARG A N 1
ATOM 688 C CA . ARG A 1 85 ? -3.796 20.632 -4.437 1.00 64.25 85 ARG A CA 1
ATOM 689 C C . ARG A 1 85 ? -5.296 20.351 -4.348 1.00 64.25 85 ARG A C 1
ATOM 691 O O . ARG A 1 85 ? -5.767 20.074 -3.260 1.00 64.25 85 ARG A O 1
ATOM 698 N N . GLN A 1 86 ? -6.005 20.388 -5.471 1.00 67.25 86 GLN A N 1
ATOM 699 C CA . GLN A 1 86 ? -7.443 20.142 -5.556 1.00 67.25 86 GLN A CA 1
ATOM 700 C C . GLN A 1 86 ? -7.792 18.662 -5.347 1.00 67.25 86 GLN A C 1
ATOM 702 O O . GLN A 1 86 ? -8.819 18.349 -4.763 1.00 67.25 86 GLN A O 1
ATOM 707 N N . ILE A 1 87 ? -6.929 17.741 -5.785 1.00 62.38 87 ILE A N 1
ATOM 708 C CA . ILE A 1 87 ? -7.079 16.299 -5.559 1.00 62.38 87 ILE A CA 1
ATOM 709 C C . ILE A 1 87 ? -6.920 15.928 -4.089 1.00 62.38 87 ILE A C 1
ATOM 711 O O . ILE A 1 87 ? -7.617 15.036 -3.631 1.00 62.38 87 ILE A O 1
ATOM 715 N N . ASN A 1 88 ? -5.999 16.570 -3.371 1.00 58.25 88 ASN A N 1
ATOM 716 C CA . ASN A 1 88 ? -5.764 16.301 -1.950 1.00 58.25 88 ASN A CA 1
ATOM 717 C C . ASN A 1 88 ? -6.541 17.259 -1.034 1.00 58.25 88 ASN A C 1
ATOM 719 O O . ASN A 1 88 ? -6.189 17.387 0.135 1.00 58.25 88 ASN A O 1
ATOM 723 N N . ASP A 1 89 ? -7.518 17.981 -1.577 1.00 76.50 89 ASP A N 1
ATOM 724 C CA . ASP A 1 89 ? -8.425 18.798 -0.781 1.00 76.50 89 ASP A CA 1
ATOM 725 C C . ASP A 1 89 ? -9.366 17.876 0.011 1.00 76.50 89 ASP A C 1
ATOM 727 O O . ASP A 1 89 ? -9.797 16.843 -0.511 1.00 76.50 89 ASP A O 1
ATOM 731 N N . ASP A 1 90 ? -9.678 18.247 1.252 1.00 70.38 90 ASP A N 1
ATOM 732 C CA . ASP A 1 90 ? -10.572 17.477 2.126 1.00 70.38 90 ASP A CA 1
ATOM 733 C C . ASP A 1 90 ? -12.013 17.466 1.574 1.00 70.38 90 ASP A C 1
ATOM 735 O O . ASP A 1 90 ? -12.757 16.520 1.814 1.00 70.38 90 ASP A O 1
ATOM 739 N N . ASP A 1 91 ? -12.376 18.465 0.762 1.00 73.94 91 ASP A N 1
ATOM 740 C CA . ASP A 1 91 ? -13.626 18.512 -0.016 1.00 73.94 91 ASP A CA 1
ATOM 741 C C . ASP A 1 91 ? -13.389 18.225 -1.516 1.00 73.94 91 ASP A C 1
ATOM 743 O O . ASP A 1 91 ? -14.188 18.568 -2.391 1.00 73.94 91 ASP A O 1
ATOM 747 N N . GLY A 1 92 ? -12.240 17.632 -1.840 1.00 72.38 92 GLY A N 1
ATOM 748 C CA . GLY A 1 92 ? -11.808 17.367 -3.203 1.00 72.38 92 GLY A CA 1
ATOM 749 C C . GLY A 1 92 ? -12.519 16.171 -3.845 1.00 72.38 92 GLY A C 1
ATOM 750 O O . GLY A 1 92 ? -13.108 15.328 -3.166 1.00 72.38 92 GLY A O 1
ATOM 751 N N . PRO A 1 93 ? -12.398 16.010 -5.175 1.00 69.94 93 PRO A N 1
ATOM 752 C CA . PRO A 1 93 ? -13.033 14.915 -5.907 1.00 69.94 93 PRO A CA 1
ATOM 753 C C . PRO A 1 93 ? -12.569 13.527 -5.436 1.00 69.94 93 PRO A C 1
ATOM 755 O O . PRO A 1 93 ? -13.305 12.555 -5.589 1.00 69.94 93 PRO A O 1
ATOM 758 N N . MET A 1 94 ? -11.372 13.415 -4.847 1.00 68.12 94 MET A N 1
ATOM 759 C CA . MET A 1 94 ? -10.924 12.172 -4.214 1.00 68.12 94 MET A CA 1
ATOM 760 C C . MET A 1 94 ? -11.690 11.863 -2.931 1.00 68.12 94 MET A C 1
ATOM 762 O O . MET A 1 94 ? -12.081 10.711 -2.749 1.00 68.12 94 MET A O 1
ATOM 766 N N . GLU A 1 95 ? -11.921 12.848 -2.059 1.00 72.25 95 GLU A N 1
ATOM 767 C CA . GLU A 1 95 ? -12.676 12.612 -0.826 1.00 72.25 95 GLU A CA 1
ATOM 768 C C . GLU A 1 95 ? -14.164 12.408 -1.132 1.00 72.25 95 GLU A C 1
ATOM 770 O O . GLU A 1 95 ? -14.779 11.520 -0.550 1.00 72.25 95 GLU A O 1
ATOM 775 N N . GLU A 1 96 ? -14.724 13.091 -2.138 1.00 73.56 96 GLU A N 1
ATOM 776 C CA . GLU A 1 96 ? -16.083 12.815 -2.626 1.00 73.56 96 GLU A CA 1
ATOM 777 C C . GLU A 1 96 ? -16.208 11.372 -3.145 1.00 73.56 96 GLU A C 1
ATOM 779 O O . GLU A 1 96 ? -17.125 10.640 -2.763 1.00 73.56 96 GLU A O 1
ATOM 784 N N . GLN A 1 97 ? -15.266 10.910 -3.976 1.00 70.69 97 GLN A N 1
ATOM 785 C CA . GLN A 1 97 ? -15.259 9.520 -4.442 1.00 70.69 97 GLN A CA 1
ATOM 786 C C . GLN A 1 97 ? -15.047 8.529 -3.297 1.00 70.69 97 GLN A C 1
ATOM 788 O O . GLN A 1 97 ? -15.636 7.448 -3.303 1.00 70.69 97 GLN A O 1
ATOM 793 N N . ARG A 1 98 ? -14.248 8.893 -2.295 1.00 72.50 98 ARG A N 1
ATOM 794 C CA . ARG A 1 98 ? -14.021 8.074 -1.108 1.00 72.50 98 ARG A CA 1
ATOM 795 C C . ARG A 1 98 ? -15.254 7.989 -0.217 1.00 72.50 98 ARG A C 1
ATOM 797 O O . ARG A 1 98 ? -15.547 6.905 0.263 1.00 72.50 98 ARG A O 1
ATOM 804 N N . GLN A 1 99 ? -16.006 9.069 -0.043 1.00 71.00 99 GLN A N 1
ATOM 805 C CA . GLN A 1 99 ? -17.287 9.043 0.663 1.00 71.00 99 GLN A CA 1
ATOM 806 C C . GLN A 1 99 ? -18.349 8.262 -0.119 1.00 71.00 99 GLN A C 1
ATOM 808 O O . GLN A 1 99 ? -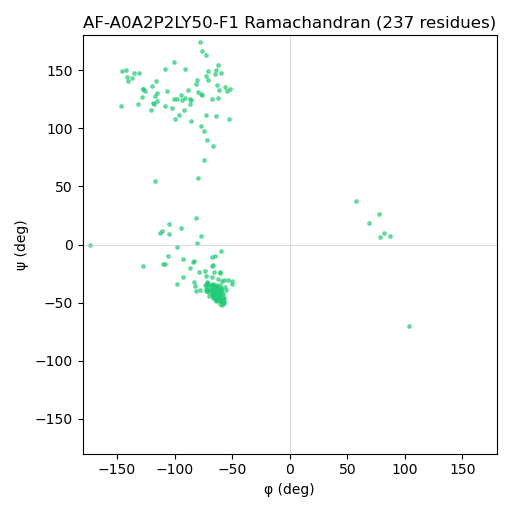19.176 7.571 0.471 1.00 71.00 99 GLN A O 1
ATOM 813 N N . ARG A 1 100 ? -18.330 8.362 -1.453 1.00 75.19 100 ARG A N 1
ATOM 814 C CA . ARG A 1 100 ? -19.357 7.777 -2.321 1.00 75.19 100 ARG A CA 1
ATOM 815 C C . ARG A 1 100 ? -19.152 6.293 -2.613 1.00 75.19 100 ARG A C 1
ATOM 817 O O . ARG A 1 100 ? -20.130 5.561 -2.741 1.00 75.19 100 ARG A O 1
ATOM 824 N N . TYR A 1 101 ? -17.903 5.860 -2.748 1.00 71.12 101 TYR A N 1
ATOM 825 C CA . TYR A 1 101 ? -17.547 4.502 -3.171 1.00 71.12 101 TYR A CA 1
ATOM 826 C C . TYR A 1 101 ? -16.568 3.812 -2.222 1.00 71.12 101 TYR A C 1
ATOM 828 O O . TYR A 1 101 ? -16.431 2.590 -2.262 1.00 71.12 101 TYR A O 1
ATOM 836 N N . GLY A 1 102 ? -15.866 4.578 -1.388 1.00 68.31 102 GLY A N 1
ATOM 837 C CA . GLY A 1 102 ? -14.925 4.043 -0.424 1.00 68.31 102 GLY A CA 1
ATOM 838 C C . GLY A 1 102 ? -15.644 3.543 0.832 1.00 68.31 102 GLY A C 1
ATOM 839 O O . GLY A 1 102 ? -16.549 4.198 1.348 1.00 68.31 102 GLY A O 1
ATOM 840 N N . PRO A 1 103 ? -15.249 2.386 1.374 1.00 73.62 103 PRO A N 1
ATOM 841 C CA . PRO A 1 103 ? -15.745 1.955 2.672 1.00 73.62 103 PRO A CA 1
ATOM 842 C C . PRO A 1 103 ? -15.282 2.919 3.789 1.00 73.62 103 PRO A C 1
ATOM 844 O O . PRO A 1 103 ? -14.170 3.459 3.714 1.00 73.62 103 PRO A O 1
ATOM 847 N N . PRO A 1 104 ? -16.090 3.134 4.849 1.00 79.44 104 PRO A N 1
ATOM 848 C CA . PRO A 1 104 ? -15.911 4.222 5.817 1.00 79.44 104 PRO A CA 1
ATOM 849 C C . PRO A 1 104 ? -14.829 3.915 6.869 1.00 79.44 104 PRO A C 1
ATOM 851 O O . PRO A 1 104 ? -15.071 3.933 8.076 1.00 79.44 104 PRO A O 1
ATOM 854 N N . LEU A 1 105 ? -13.603 3.627 6.427 1.00 81.81 105 LEU A N 1
ATOM 855 C CA . LEU A 1 105 ? -12.522 3.127 7.280 1.00 81.81 105 LEU A CA 1
ATOM 856 C C . LEU A 1 105 ? -12.163 4.082 8.429 1.00 81.81 105 LEU A C 1
ATOM 858 O O . LEU A 1 105 ? -11.882 3.619 9.534 1.00 81.81 105 LEU A O 1
ATOM 862 N N . TYR A 1 106 ? -12.191 5.402 8.209 1.00 82.56 106 TYR A N 1
ATOM 863 C CA . TYR A 1 106 ? -11.944 6.362 9.294 1.00 82.56 106 TYR A CA 1
ATOM 864 C C . TYR A 1 106 ? -13.042 6.315 10.354 1.00 82.56 106 TYR A C 1
ATOM 866 O O . TYR A 1 106 ? -12.728 6.253 11.541 1.00 82.56 106 TYR A O 1
ATOM 874 N N . SER A 1 107 ? -14.308 6.253 9.942 1.00 87.00 107 SER A N 1
ATOM 875 C CA . SER A 1 107 ? -15.437 6.117 10.864 1.00 87.00 107 SER A CA 1
ATOM 876 C C . SER A 1 107 ? -15.370 4.801 11.638 1.00 87.00 107 SER A C 1
ATOM 878 O O . SER A 1 107 ? -15.550 4.805 12.851 1.00 87.00 107 SER A O 1
ATOM 880 N N . LEU A 1 108 ? -15.012 3.693 10.978 1.00 90.19 108 LEU A N 1
ATOM 881 C CA . LEU A 1 108 ? -14.823 2.392 11.632 1.00 90.19 108 LEU A CA 1
ATOM 882 C C . LEU A 1 108 ? -13.661 2.409 12.627 1.00 90.19 108 LEU A C 1
ATOM 884 O O . LEU A 1 108 ? -13.781 1.885 13.734 1.00 90.19 108 LEU A O 1
ATOM 888 N N . THR A 1 109 ? -12.552 3.056 12.269 1.00 91.19 109 THR A N 1
ATOM 889 C CA . THR A 1 109 ? -11.395 3.215 13.160 1.00 91.19 109 THR A CA 1
ATOM 890 C C . THR A 1 109 ? -11.770 4.044 14.388 1.00 91.19 109 THR A C 1
ATOM 892 O O . THR A 1 109 ? -11.452 3.667 15.513 1.00 91.19 109 THR A O 1
ATOM 895 N N . MET A 1 110 ? -12.502 5.143 14.205 1.00 93.19 110 MET A N 1
ATOM 896 C CA . MET A 1 110 ? -13.003 5.940 15.324 1.00 93.19 110 MET A CA 1
ATOM 897 C C . MET A 1 110 ? -13.968 5.137 16.199 1.00 93.19 110 MET A C 1
ATOM 899 O O . MET A 1 110 ? -13.862 5.172 17.423 1.00 93.19 110 MET A O 1
ATOM 903 N N . MET A 1 111 ? -14.858 4.358 15.588 1.00 94.00 111 MET A N 1
ATOM 904 C CA . MET A 1 111 ? -15.839 3.541 16.294 1.00 94.00 111 MET A CA 1
ATOM 905 C C . MET A 1 111 ? -15.181 2.477 17.180 1.00 94.00 111 MET A C 1
ATOM 907 O O . MET A 1 111 ? -15.505 2.395 18.363 1.00 94.00 111 MET A O 1
ATOM 911 N N . VAL A 1 112 ? -14.201 1.719 16.672 1.00 95.12 112 VAL A N 1
ATOM 912 C CA . VAL A 1 112 ? -13.497 0.710 17.487 1.00 95.12 112 VAL A CA 1
ATOM 913 C C . VAL A 1 112 ? -12.660 1.341 18.600 1.00 95.12 112 VAL A C 1
ATOM 915 O O . VAL A 1 112 ? -12.575 0.786 19.696 1.00 95.12 112 VAL A O 1
ATOM 918 N N . LEU A 1 113 ? -12.083 2.525 18.368 1.00 95.88 113 LEU A N 1
ATOM 919 C CA . LEU A 1 113 ? -11.380 3.275 19.411 1.00 95.88 113 LEU A CA 1
ATOM 920 C C . LEU A 1 113 ? -12.338 3.722 20.520 1.00 95.88 113 LEU A C 1
ATOM 922 O O . LEU A 1 113 ? -12.001 3.586 21.696 1.00 95.88 113 LEU A O 1
ATOM 926 N N . LEU A 1 114 ? -13.535 4.198 20.167 1.00 95.06 114 LEU A N 1
ATOM 927 C CA . LEU A 1 114 ? -14.568 4.582 21.131 1.00 95.06 114 LEU A CA 1
ATOM 928 C C . LEU A 1 114 ? -15.106 3.375 21.908 1.00 95.06 114 LEU A C 1
ATOM 930 O O . LEU A 1 114 ? -15.202 3.452 23.131 1.00 95.06 114 LEU A O 1
ATOM 934 N N . ILE A 1 115 ? -15.373 2.247 21.239 1.00 94.62 115 ILE A N 1
ATOM 935 C CA . ILE A 1 115 ? -15.754 0.974 21.880 1.00 94.62 115 ILE A CA 1
ATOM 936 C C . ILE A 1 115 ? -14.674 0.548 22.884 1.00 94.62 115 ILE A C 1
ATOM 938 O O . ILE A 1 115 ? -14.966 0.248 24.042 1.00 94.62 115 ILE A O 1
ATOM 942 N N . ARG A 1 116 ? -13.401 0.575 22.475 1.00 94.50 116 ARG A N 1
ATOM 943 C CA . ARG A 1 116 ? -12.271 0.200 23.335 1.00 94.50 116 ARG A CA 1
ATOM 944 C C . ARG A 1 116 ? -12.100 1.145 24.520 1.00 94.50 116 ARG A C 1
ATOM 946 O O . ARG A 1 116 ? -11.829 0.686 25.631 1.00 94.50 116 ARG A O 1
ATOM 953 N N . LEU A 1 117 ? -12.240 2.450 24.296 1.00 92.69 117 LEU A N 1
ATOM 954 C CA . LEU A 1 117 ? -12.189 3.461 25.348 1.00 92.69 117 LEU A CA 1
ATOM 955 C C . LEU A 1 117 ? -13.325 3.245 26.351 1.00 92.69 117 LEU A C 1
ATOM 957 O O . LEU A 1 117 ? -13.073 3.218 27.553 1.00 92.69 117 LEU A O 1
ATOM 961 N N . PHE A 1 118 ? -14.547 3.027 25.863 1.00 90.06 118 PHE A N 1
ATOM 962 C CA . PHE A 1 118 ? -15.710 2.731 26.692 1.00 90.06 118 PHE A CA 1
ATOM 963 C C . PHE A 1 118 ? -15.479 1.496 27.565 1.00 90.06 118 PHE A C 1
ATOM 965 O O . PHE A 1 118 ? -15.635 1.575 28.781 1.00 90.06 118 PHE A O 1
ATOM 972 N N . LEU A 1 119 ? -15.027 0.387 26.973 1.00 89.94 119 LEU A N 1
ATOM 973 C CA . LEU A 1 119 ? -14.707 -0.844 27.700 1.00 89.94 119 LEU A CA 1
ATOM 974 C C . LEU A 1 119 ? -13.624 -0.624 28.760 1.00 89.94 119 LEU A C 1
ATOM 976 O O . LEU A 1 119 ? -13.747 -1.112 29.879 1.00 89.94 119 LEU A O 1
ATOM 980 N N . SER A 1 120 ? -12.591 0.152 28.432 1.00 89.50 120 SER A N 1
ATOM 981 C CA . SER A 1 120 ? -11.490 0.458 29.352 1.00 89.50 120 SER A CA 1
ATOM 982 C C . SER A 1 120 ? -11.963 1.302 30.543 1.00 89.50 120 SER A C 1
ATOM 984 O O . SER A 1 120 ? -11.586 1.038 31.683 1.00 89.50 120 SER A O 1
ATOM 986 N N . LEU A 1 121 ? -12.831 2.289 30.298 1.00 86.62 121 LEU A N 1
ATOM 987 C CA . LEU A 1 121 ? -13.437 3.125 31.339 1.00 86.62 121 LEU A CA 1
ATOM 988 C C . LEU A 1 121 ? -14.438 2.346 32.198 1.00 86.62 121 LEU A C 1
ATOM 990 O O . LEU A 1 121 ? -14.472 2.533 33.414 1.00 86.62 121 LEU A O 1
ATOM 994 N N . ALA A 1 122 ? -15.235 1.473 31.582 1.00 83.50 122 ALA A N 1
ATOM 995 C CA . ALA A 1 122 ? -16.166 0.595 32.277 1.00 83.50 122 ALA A CA 1
ATOM 996 C C . ALA A 1 122 ? -15.429 -0.404 33.179 1.00 83.50 122 ALA A C 1
ATOM 998 O O . ALA A 1 122 ? -15.799 -0.576 34.338 1.00 83.50 122 ALA A O 1
ATOM 999 N N . TRP A 1 123 ? -14.345 -1.003 32.678 1.00 81.62 123 TRP A N 1
ATOM 1000 C CA . TRP A 1 123 ? -13.500 -1.918 33.443 1.00 81.62 123 TRP A CA 1
ATOM 1001 C C . TRP A 1 123 ? -12.800 -1.215 34.612 1.00 81.62 123 TRP A C 1
ATOM 1003 O O . TRP A 1 123 ? -12.796 -1.717 35.731 1.00 81.62 123 TRP A O 1
ATOM 1013 N N . GLY A 1 124 ? -12.267 -0.008 34.394 1.00 77.88 124 GLY A N 1
ATOM 1014 C CA . GLY A 1 124 ? -11.615 0.780 35.447 1.00 77.88 124 GLY A CA 1
ATOM 1015 C C . GLY A 1 124 ? -12.555 1.270 36.557 1.00 77.88 124 GLY A C 1
ATOM 1016 O O . GLY A 1 124 ? -12.084 1.644 37.628 1.00 77.88 124 GLY A O 1
ATOM 1017 N N . ARG A 1 125 ? -13.877 1.271 36.330 1.00 71.44 125 ARG A N 1
ATOM 1018 C CA . ARG A 1 125 ? -14.893 1.667 37.322 1.00 71.44 125 ARG A CA 1
ATOM 1019 C C . ARG A 1 125 ? -15.758 0.512 37.824 1.00 71.44 125 ARG A C 1
ATOM 1021 O O . ARG A 1 125 ? -16.755 0.776 38.495 1.00 71.44 125 ARG A O 1
ATOM 1028 N N . PHE A 1 126 ? -15.386 -0.733 37.538 1.00 60.28 126 PHE A N 1
ATOM 1029 C CA . PHE A 1 126 ? -16.237 -1.902 37.778 1.00 60.28 126 PHE A CA 1
ATOM 1030 C C . PHE A 1 126 ? -16.677 -2.059 39.247 1.00 60.28 126 PHE A C 1
ATOM 1032 O O . PHE A 1 126 ? -17.786 -2.516 39.509 1.00 60.28 126 PHE A O 1
ATOM 1039 N N . GLU A 1 127 ? -15.857 -1.617 40.206 1.00 60.62 127 GLU A N 1
ATOM 1040 C CA . GLU A 1 127 ? -16.209 -1.638 41.636 1.00 60.62 127 GLU A CA 1
ATOM 1041 C C . GLU A 1 127 ? -17.142 -0.488 42.066 1.00 60.62 127 GLU A C 1
ATOM 1043 O O . GLU A 1 127 ? -17.883 -0.632 43.035 1.00 60.62 127 GLU A O 1
ATOM 1048 N N . ASN A 1 128 ? -17.160 0.634 41.335 1.00 63.59 128 ASN A N 1
ATOM 1049 C CA . ASN A 1 128 ? -17.824 1.881 41.747 1.00 63.59 128 ASN A CA 1
ATOM 1050 C C . ASN A 1 128 ? -19.084 2.233 40.935 1.00 63.59 128 ASN A C 1
ATOM 1052 O O . ASN A 1 128 ? -19.875 3.064 41.376 1.00 63.59 128 ASN A O 1
ATOM 1056 N N . CYS A 1 129 ? -19.289 1.636 39.757 1.00 62.16 129 CYS A N 1
ATOM 1057 C CA . CYS A 1 129 ? -20.460 1.883 38.914 1.00 62.16 129 CYS A CA 1
ATOM 1058 C C . CYS A 1 129 ? -20.859 0.613 38.157 1.00 62.16 129 CYS A C 1
ATOM 1060 O O . CYS A 1 129 ? -20.102 0.116 37.326 1.00 62.16 129 CYS A O 1
ATOM 1062 N N . LYS A 1 130 ? -22.081 0.119 38.387 1.00 72.69 130 LYS A N 1
ATOM 1063 C CA . LYS A 1 130 ? -22.665 -0.940 37.555 1.00 72.69 130 LYS A CA 1
ATOM 1064 C C . LYS A 1 130 ? -23.138 -0.335 36.233 1.00 72.69 130 LYS A C 1
ATOM 1066 O O . LYS A 1 130 ? -23.862 0.658 36.236 1.00 72.69 130 LYS A O 1
ATOM 1071 N N . LEU A 1 131 ? -22.730 -0.935 35.117 1.00 78.50 131 LEU A N 1
ATOM 1072 C CA . LEU A 1 131 ? -23.244 -0.587 33.793 1.00 78.50 131 LEU A CA 1
ATOM 1073 C C . LEU A 1 131 ? -24.745 -0.878 33.728 1.00 78.50 131 LEU A C 1
ATOM 1075 O O . LEU A 1 131 ? -25.179 -1.993 34.014 1.00 78.50 131 LEU A O 1
ATOM 1079 N N . ASP A 1 132 ? -25.528 0.126 33.343 1.00 83.44 132 ASP A N 1
ATOM 1080 C CA . ASP A 1 132 ? -26.952 -0.066 33.081 1.00 83.44 132 ASP A CA 1
ATOM 1081 C C . ASP A 1 132 ? -27.170 -0.871 31.786 1.00 83.44 132 ASP A C 1
ATOM 1083 O O . ASP A 1 132 ? -26.381 -0.799 30.839 1.00 83.44 132 ASP A O 1
ATOM 1087 N N . ARG A 1 133 ? -28.265 -1.637 31.747 1.00 86.75 133 ARG A N 1
ATOM 1088 C CA . ARG A 1 133 ? -28.631 -2.542 30.652 1.00 86.75 133 ARG A CA 1
ATOM 1089 C C . ARG A 1 133 ? -28.776 -1.805 29.322 1.00 86.75 133 ARG A C 1
ATOM 1091 O O . ARG A 1 133 ? -28.468 -2.378 28.282 1.00 86.75 133 ARG A O 1
ATOM 1098 N N . HIS A 1 134 ? -29.193 -0.538 29.352 1.00 90.38 134 HIS A N 1
ATOM 1099 C CA . HIS A 1 134 ? -29.252 0.292 28.154 1.00 90.38 134 HIS A CA 1
ATOM 1100 C C . HIS A 1 134 ? -27.862 0.522 27.543 1.00 90.38 134 HIS A C 1
ATOM 1102 O O . HIS A 1 134 ? -27.679 0.321 26.346 1.00 90.38 134 HIS A O 1
ATOM 1108 N N . HIS A 1 135 ? -26.863 0.864 28.362 1.00 86.38 135 HIS A N 1
ATOM 1109 C CA . HIS A 1 135 ? -25.493 1.084 27.890 1.00 86.38 135 HIS A CA 1
ATOM 1110 C C . HIS A 1 135 ? -24.868 -0.189 27.311 1.00 86.38 135 HIS A C 1
ATOM 1112 O O . HIS A 1 135 ? -24.144 -0.117 26.321 1.00 86.38 135 HIS A O 1
ATOM 1118 N N . VAL A 1 136 ? -25.166 -1.349 27.904 1.00 88.56 136 VAL A N 1
ATOM 1119 C CA . VAL A 1 136 ? -24.732 -2.648 27.369 1.00 88.56 136 VAL A CA 1
ATOM 1120 C C . VAL A 1 136 ? -25.380 -2.916 26.010 1.00 88.56 136 VAL A C 1
ATOM 1122 O O . VAL A 1 136 ? -24.673 -3.264 25.074 1.00 88.56 136 VAL A O 1
ATOM 1125 N N . GLY A 1 137 ? -26.684 -2.661 25.859 1.00 93.12 137 GLY A N 1
ATOM 1126 C CA . GLY A 1 137 ? -27.369 -2.829 24.573 1.00 93.12 137 GLY A CA 1
ATOM 1127 C C . GLY A 1 137 ? -26.844 -1.900 23.471 1.00 93.12 137 GLY A C 1
ATOM 1128 O O . GLY A 1 137 ? -26.704 -2.321 22.327 1.00 93.12 137 GLY A O 1
ATOM 1129 N N . VAL A 1 138 ? -26.492 -0.653 23.807 1.00 92.44 138 VAL A N 1
ATOM 1130 C CA . VAL A 1 138 ? -25.849 0.275 22.855 1.00 92.44 138 VAL A CA 1
ATOM 1131 C C . VAL A 1 138 ? -24.462 -0.228 22.449 1.00 92.44 138 VAL A C 1
ATOM 1133 O O . VAL A 1 138 ? -24.096 -0.134 21.279 1.00 92.44 138 VAL A O 1
ATOM 1136 N N . LEU A 1 139 ? -23.693 -0.777 23.393 1.00 93.19 139 LEU A N 1
ATOM 1137 C CA . LEU A 1 139 ? -22.384 -1.360 23.106 1.00 93.19 139 LEU A CA 1
ATOM 1138 C C . LEU A 1 139 ? -22.497 -2.588 22.193 1.00 93.19 139 LEU A C 1
ATOM 1140 O O . LEU A 1 139 ? -21.732 -2.686 21.240 1.00 93.19 139 LEU A O 1
ATOM 1144 N N . GLU A 1 140 ? -23.441 -3.493 22.460 1.00 94.44 140 GLU A N 1
ATOM 1145 C CA . GLU A 1 140 ? -23.709 -4.665 21.614 1.00 94.44 140 GLU A CA 1
ATOM 1146 C C . GLU A 1 140 ? -24.047 -4.236 20.182 1.00 94.44 140 GLU A C 1
ATOM 1148 O O . GLU A 1 140 ? -23.370 -4.649 19.244 1.00 94.44 140 GLU A O 1
ATOM 1153 N N . GLN A 1 141 ? -24.988 -3.301 20.014 1.00 96.19 141 GLN A N 1
ATOM 1154 C CA . GLN A 1 141 ? -25.330 -2.765 18.692 1.00 96.19 141 GLN A CA 1
ATOM 1155 C C . GLN A 1 141 ? -24.140 -2.099 17.995 1.00 96.19 141 GLN A C 1
ATOM 1157 O O . GLN A 1 141 ? -23.961 -2.249 16.787 1.00 96.19 141 GLN A O 1
ATOM 1162 N N . ALA A 1 142 ? -23.312 -1.359 18.736 1.00 94.81 142 ALA A N 1
ATOM 1163 C CA . ALA A 1 142 ? -22.119 -0.738 18.179 1.00 94.81 142 ALA A CA 1
ATOM 1164 C C . ALA A 1 142 ? -21.109 -1.793 17.691 1.00 94.81 142 ALA A C 1
ATOM 1166 O O . ALA A 1 142 ? -20.533 -1.643 16.615 1.00 94.81 142 ALA A O 1
ATOM 1167 N N . VAL A 1 143 ? -20.906 -2.870 18.451 1.00 96.06 143 VAL A N 1
ATOM 1168 C CA . VAL A 1 143 ? -20.029 -3.974 18.041 1.00 96.06 143 VAL A CA 1
ATOM 1169 C C . VAL A 1 143 ? -20.583 -4.671 16.800 1.00 96.06 143 VAL A C 1
ATOM 1171 O O . VAL A 1 143 ? -19.826 -4.867 15.852 1.00 96.06 143 VAL A O 1
ATOM 1174 N N . ASP A 1 144 ? -21.882 -4.967 16.756 1.00 96.62 144 ASP A N 1
ATOM 1175 C CA . ASP A 1 144 ? -22.517 -5.627 15.609 1.00 96.62 144 ASP A CA 1
ATOM 1176 C C . ASP A 1 144 ? -22.379 -4.801 14.323 1.00 96.62 144 ASP A C 1
ATOM 1178 O O . ASP A 1 144 ? -21.977 -5.320 13.279 1.00 96.62 144 ASP A O 1
ATOM 1182 N N . VAL A 1 145 ? -22.643 -3.492 14.403 1.00 94.88 145 VAL A N 1
ATOM 1183 C CA . VAL A 1 145 ? -22.469 -2.569 13.270 1.00 94.88 145 VAL A CA 1
ATOM 1184 C C . VAL A 1 145 ? -21.007 -2.509 12.833 1.00 94.88 145 VAL A C 1
ATOM 1186 O O . VAL A 1 145 ? -20.726 -2.565 11.635 1.00 94.88 145 VAL A O 1
ATOM 1189 N N . TYR A 1 146 ? -20.069 -2.423 13.781 1.00 95.06 146 TYR A N 1
ATOM 1190 C CA . TYR A 1 146 ? -18.642 -2.405 13.465 1.00 95.06 146 TYR A CA 1
ATOM 1191 C C . TYR A 1 146 ? -18.204 -3.686 12.748 1.00 95.06 146 TYR A C 1
ATOM 1193 O O . TYR A 1 146 ? -17.526 -3.599 11.726 1.00 95.06 146 TYR A O 1
ATOM 1201 N N . VAL A 1 147 ? -18.602 -4.859 13.249 1.00 95.06 147 VAL A N 1
ATOM 1202 C CA . VAL A 1 147 ? -18.265 -6.155 12.643 1.00 95.06 147 VAL A CA 1
ATOM 1203 C C . VAL A 1 147 ? -18.822 -6.238 11.226 1.00 95.06 147 VAL A C 1
ATOM 1205 O O . VAL A 1 147 ? -18.058 -6.491 10.297 1.00 95.06 147 VAL A O 1
ATOM 1208 N N . HIS A 1 148 ? -20.110 -5.940 11.041 1.00 94.44 148 HIS A N 1
ATOM 1209 C CA . HIS A 1 148 ? -20.756 -5.995 9.730 1.00 94.44 148 HIS A CA 1
ATOM 1210 C C . HIS A 1 148 ? -20.071 -5.088 8.694 1.00 94.44 148 HIS A C 1
ATOM 1212 O O . HIS A 1 148 ? -19.771 -5.501 7.572 1.00 94.44 148 HIS A O 1
ATOM 1218 N N . GLU A 1 149 ? -19.781 -3.842 9.068 1.00 91.69 149 GLU A N 1
ATOM 1219 C CA . GLU A 1 149 ? -19.137 -2.880 8.174 1.00 91.69 149 GLU A CA 1
ATOM 1220 C C . GLU A 1 149 ? -17.658 -3.204 7.920 1.00 91.69 149 GLU A C 1
ATOM 1222 O O . GLU A 1 149 ? -17.147 -2.972 6.820 1.00 91.69 149 GLU A O 1
ATOM 1227 N N . PHE A 1 150 ? -16.962 -3.778 8.902 1.00 91.81 150 PHE A N 1
ATOM 1228 C CA . PHE A 1 150 ? -15.577 -4.206 8.739 1.00 91.81 150 PHE A CA 1
ATOM 1229 C C . PHE A 1 150 ? -15.459 -5.445 7.842 1.00 91.81 150 PHE A C 1
ATOM 1231 O O . PHE A 1 150 ? -14.575 -5.501 6.988 1.00 91.81 150 PHE A O 1
ATOM 1238 N N . GLU A 1 151 ? -16.380 -6.403 7.951 1.00 92.81 151 GLU A N 1
ATOM 1239 C CA . GLU A 1 151 ? -16.484 -7.526 7.013 1.00 92.81 151 GLU A CA 1
ATOM 1240 C C . GLU A 1 151 ? -16.753 -7.036 5.588 1.00 92.81 151 GLU A C 1
ATOM 1242 O O . GLU A 1 151 ? -16.089 -7.473 4.644 1.00 92.81 151 GLU A O 1
ATOM 1247 N N . ARG A 1 152 ? -17.659 -6.063 5.427 1.00 89.62 152 ARG A N 1
ATOM 1248 C CA . ARG A 1 152 ? -17.922 -5.429 4.128 1.00 89.62 152 ARG A CA 1
ATOM 1249 C C . ARG A 1 152 ? -16.675 -4.742 3.566 1.00 89.62 152 ARG A C 1
ATOM 1251 O O . ARG A 1 152 ? -16.393 -4.874 2.375 1.00 89.62 152 ARG A O 1
ATOM 1258 N N . PHE A 1 153 ? -15.909 -4.048 4.413 1.00 88.56 153 PHE A N 1
ATOM 1259 C CA . PHE A 1 153 ? -14.619 -3.458 4.044 1.00 88.56 153 PHE A CA 1
ATOM 1260 C C . PHE A 1 153 ? -13.620 -4.521 3.568 1.00 88.56 153 PHE A C 1
ATOM 1262 O O . PHE A 1 153 ? -13.007 -4.346 2.513 1.00 88.56 153 PHE A O 1
ATOM 1269 N N . ILE A 1 154 ? -13.465 -5.621 4.312 1.00 89.94 154 ILE A N 1
ATOM 1270 C CA . ILE A 1 154 ? -12.550 -6.710 3.946 1.00 89.94 154 ILE A CA 1
ATOM 1271 C C . ILE A 1 154 ? -12.969 -7.322 2.610 1.00 89.94 154 ILE A C 1
ATOM 1273 O O . ILE A 1 154 ? -12.136 -7.456 1.720 1.00 89.94 154 ILE A O 1
ATOM 1277 N N . ALA A 1 155 ? -14.252 -7.638 2.432 1.00 90.00 155 ALA A N 1
ATOM 1278 C CA . ALA A 1 155 ? -14.751 -8.201 1.182 1.00 90.00 155 ALA A CA 1
ATOM 1279 C C . ALA A 1 155 ? -14.471 -7.270 -0.009 1.00 90.00 155 ALA A C 1
ATOM 1281 O O . ALA A 1 155 ? -13.961 -7.714 -1.039 1.00 90.00 155 ALA A O 1
ATOM 1282 N N . PHE A 1 156 ? -14.732 -5.969 0.151 1.00 86.25 156 PHE A N 1
ATOM 1283 C CA . PHE A 1 156 ? -14.422 -4.965 -0.863 1.00 86.25 156 PHE A CA 1
ATOM 1284 C C . PHE A 1 156 ? -12.927 -4.937 -1.199 1.00 86.25 156 PHE A C 1
ATOM 1286 O O . PHE A 1 156 ? -12.555 -5.039 -2.370 1.00 86.25 156 PHE A O 1
ATOM 1293 N N . ILE A 1 157 ? -12.054 -4.832 -0.191 1.00 83.12 157 ILE A N 1
ATOM 1294 C CA . ILE A 1 157 ? -10.618 -4.713 -0.445 1.00 83.12 157 ILE A CA 1
ATOM 1295 C C . ILE A 1 157 ? -10.050 -6.004 -1.039 1.00 83.12 157 ILE A C 1
ATOM 1297 O O . ILE A 1 157 ? -9.213 -5.934 -1.933 1.00 83.12 157 ILE A O 1
ATOM 1301 N N . SER A 1 158 ? -10.547 -7.177 -0.637 1.00 84.44 158 SER A N 1
ATOM 1302 C CA . SER A 1 158 ? -10.182 -8.460 -1.244 1.00 84.44 158 SER A CA 1
ATOM 1303 C C . SER A 1 158 ? -10.489 -8.491 -2.741 1.00 84.44 158 SER A C 1
ATOM 1305 O O . SER A 1 158 ? -9.640 -8.923 -3.519 1.00 84.44 158 SER A O 1
ATOM 1307 N N . VAL A 1 159 ? -11.652 -7.980 -3.165 1.00 84.00 159 VAL A N 1
ATOM 1308 C CA . VAL A 1 159 ? -11.996 -7.852 -4.591 1.00 84.00 159 VAL A CA 1
ATOM 1309 C C . VAL A 1 159 ? -11.051 -6.878 -5.296 1.00 84.00 159 VAL A C 1
ATOM 1311 O O . VAL A 1 159 ? -10.562 -7.188 -6.381 1.00 84.00 159 VAL A O 1
ATOM 1314 N N . VAL A 1 160 ? -10.747 -5.729 -4.688 1.00 80.94 160 VAL A N 1
ATOM 1315 C CA . VAL A 1 160 ? -9.802 -4.755 -5.259 1.00 80.94 160 VAL A CA 1
ATOM 1316 C C . VAL A 1 160 ? -8.413 -5.370 -5.438 1.00 80.94 160 VAL A C 1
ATOM 1318 O O . VAL A 1 160 ? -7.829 -5.237 -6.507 1.00 80.94 160 VAL A O 1
ATOM 1321 N N . PHE A 1 161 ? -7.891 -6.078 -4.433 1.00 78.19 161 PHE A N 1
ATOM 1322 C CA . PHE A 1 161 ? -6.587 -6.741 -4.513 1.00 78.19 161 PHE A CA 1
ATOM 1323 C C . PHE A 1 161 ? -6.567 -7.855 -5.563 1.00 78.19 161 PHE A C 1
ATOM 1325 O O . PHE A 1 161 ? -5.618 -7.917 -6.340 1.00 78.19 161 PHE A O 1
ATOM 1332 N N . ALA A 1 162 ? -7.610 -8.688 -5.630 1.00 79.75 162 ALA A N 1
ATOM 1333 C CA . ALA A 1 162 ? -7.705 -9.775 -6.606 1.00 79.75 162 ALA A CA 1
ATOM 1334 C C . ALA A 1 162 ? -7.736 -9.278 -8.061 1.00 79.75 162 ALA A C 1
ATOM 1336 O O . ALA A 1 162 ? -7.267 -9.974 -8.956 1.00 79.75 162 ALA A O 1
ATOM 1337 N N . ASN A 1 163 ? -8.263 -8.073 -8.293 1.00 75.88 163 ASN A N 1
ATOM 1338 C CA . ASN A 1 163 ? -8.368 -7.464 -9.621 1.00 75.88 163 ASN A CA 1
ATOM 1339 C C . ASN A 1 163 ? -7.338 -6.347 -9.853 1.00 75.88 163 ASN A C 1
ATOM 1341 O O . ASN A 1 163 ? -7.425 -5.607 -10.833 1.00 75.88 163 ASN A O 1
ATOM 1345 N N . SER A 1 164 ? -6.380 -6.182 -8.941 1.00 72.00 164 SER A N 1
ATOM 1346 C CA . SER A 1 164 ? -5.409 -5.099 -9.014 1.00 72.00 164 SER A CA 1
ATOM 1347 C C . SER A 1 164 ? -4.326 -5.411 -10.052 1.00 72.00 164 SER A C 1
ATOM 1349 O O . SER A 1 164 ? -3.668 -6.450 -9.953 1.00 72.00 164 SER A O 1
ATOM 1351 N N . PRO A 1 165 ? -4.033 -4.485 -10.985 1.00 57.12 165 PRO A N 1
ATOM 1352 C CA . PRO A 1 165 ? -2.972 -4.668 -11.977 1.00 57.12 165 PRO A CA 1
ATOM 1353 C C . PRO A 1 165 ? -1.567 -4.670 -11.351 1.00 57.12 165 PRO A C 1
ATOM 1355 O O . PRO A 1 165 ? -0.593 -5.012 -12.015 1.00 57.12 165 PRO A O 1
ATOM 1358 N N . PHE A 1 166 ? -1.446 -4.291 -10.075 1.00 55.81 166 PHE A N 1
ATOM 1359 C CA . PHE A 1 166 ? -0.180 -4.275 -9.343 1.00 55.81 166 PHE A CA 1
ATOM 1360 C C . PHE A 1 166 ? 0.193 -5.640 -8.748 1.00 55.81 166 PHE A C 1
ATOM 1362 O O . PHE A 1 166 ? 1.347 -5.835 -8.370 1.00 55.81 166 PHE A O 1
ATOM 1369 N N . PHE A 1 167 ? -0.756 -6.580 -8.670 1.00 59.72 167 PHE A N 1
ATOM 1370 C CA . PHE A 1 167 ? -0.552 -7.928 -8.129 1.00 59.72 167 PHE A CA 1
ATOM 1371 C C . PHE A 1 167 ? -0.782 -8.986 -9.208 1.00 59.72 167 PHE A C 1
ATOM 1373 O O . PHE A 1 167 ? -1.575 -9.910 -9.053 1.00 59.72 167 PHE A O 1
ATOM 1380 N N . ILE A 1 168 ? -0.072 -8.842 -10.323 1.00 57.44 168 ILE A N 1
ATOM 1381 C CA . ILE A 1 168 ? 0.029 -9.885 -11.342 1.00 57.44 168 ILE A CA 1
ATOM 1382 C C . ILE A 1 168 ? 1.063 -10.932 -10.909 1.00 57.44 168 ILE A C 1
ATOM 1384 O O . ILE A 1 168 ? 2.094 -10.599 -10.319 1.00 57.44 168 ILE A O 1
ATOM 1388 N N . SER A 1 169 ? 0.792 -12.211 -11.179 1.00 59.94 169 SER A N 1
ATOM 1389 C CA . SER A 1 169 ? 1.792 -13.261 -10.968 1.00 59.94 169 SER A CA 1
ATOM 1390 C C . SER A 1 169 ? 2.999 -13.013 -11.877 1.00 59.94 169 SER A C 1
ATOM 1392 O O . SER A 1 169 ? 2.870 -12.408 -12.942 1.00 59.94 169 SER A O 1
ATOM 1394 N N . ALA A 1 170 ? 4.180 -13.506 -11.490 1.00 51.41 170 ALA A N 1
ATOM 1395 C CA . ALA A 1 170 ? 5.371 -13.427 -12.341 1.00 51.41 170 ALA A CA 1
ATOM 1396 C C . ALA A 1 170 ? 5.112 -14.021 -13.742 1.00 51.41 170 ALA A C 1
ATOM 1398 O O . ALA A 1 170 ? 5.658 -13.546 -14.731 1.00 51.41 170 ALA A O 1
ATOM 1399 N N . GLU A 1 171 ? 4.231 -15.017 -13.828 1.00 53.69 171 GLU A N 1
ATOM 1400 C CA . GLU A 1 171 ? 3.794 -15.655 -15.072 1.00 53.69 171 GLU A CA 1
ATOM 1401 C C . GLU A 1 171 ? 3.025 -14.682 -15.979 1.00 53.69 171 GLU A C 1
ATOM 1403 O O . GLU A 1 171 ? 3.359 -14.566 -17.154 1.00 53.69 171 GLU A O 1
ATOM 1408 N N . VAL A 1 172 ? 2.060 -13.934 -15.426 1.00 56.75 172 VAL A N 1
ATOM 1409 C CA . VAL A 1 172 ? 1.272 -12.915 -16.149 1.00 56.75 172 VAL A CA 1
ATOM 1410 C C . VAL A 1 172 ? 2.103 -11.659 -16.445 1.00 56.75 172 VAL A C 1
ATOM 1412 O O . VAL A 1 172 ? 1.871 -10.983 -17.440 1.00 56.75 172 VAL A O 1
ATOM 1415 N N . ALA A 1 173 ? 3.117 -11.373 -15.625 1.00 53.22 173 ALA A N 1
ATOM 1416 C CA . ALA A 1 173 ? 4.077 -10.288 -15.828 1.00 53.22 173 ALA A CA 1
ATOM 1417 C C . ALA A 1 173 ? 5.162 -10.588 -16.886 1.00 53.22 173 ALA A C 1
ATOM 1419 O O . ALA A 1 173 ? 6.115 -9.820 -17.005 1.00 53.22 173 ALA A O 1
ATOM 1420 N N . GLY A 1 174 ? 5.057 -11.701 -17.623 1.00 47.59 174 GLY A N 1
ATOM 1421 C CA . GLY A 1 174 ? 5.981 -12.049 -18.709 1.00 47.59 174 GLY A CA 1
ATOM 1422 C C . GLY A 1 174 ? 7.240 -12.818 -18.285 1.00 47.59 174 GLY A C 1
ATOM 1423 O O . GLY A 1 174 ? 8.108 -13.079 -19.118 1.00 47.59 174 GLY A O 1
ATOM 1424 N N . ALA A 1 175 ? 7.368 -13.260 -17.026 1.00 49.12 175 ALA A N 1
ATOM 1425 C CA . ALA A 1 175 ? 8.546 -14.027 -16.591 1.00 49.12 175 ALA A CA 1
ATOM 1426 C C . ALA A 1 175 ? 8.637 -15.424 -17.240 1.00 49.12 175 ALA A C 1
ATOM 1428 O O . ALA A 1 175 ? 9.713 -16.025 -17.255 1.00 49.12 175 ALA A O 1
ATOM 1429 N N . PHE A 1 176 ? 7.530 -15.946 -17.785 1.00 42.97 176 PHE A N 1
ATOM 1430 C CA . PHE A 1 176 ? 7.530 -17.197 -18.551 1.00 42.97 176 PHE A CA 1
ATOM 1431 C C . PHE A 1 176 ? 7.932 -16.996 -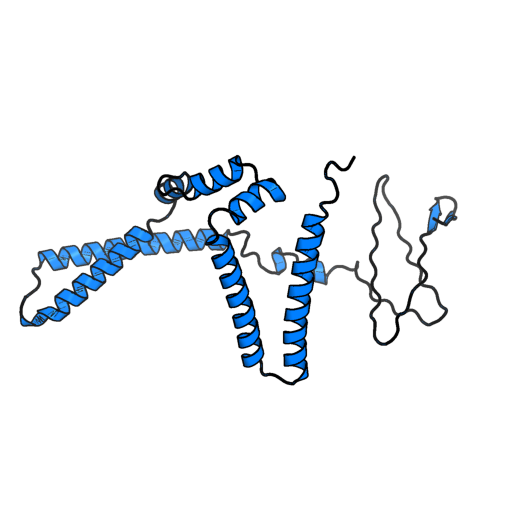20.021 1.00 42.97 176 PHE A C 1
ATOM 1433 O O . PHE A 1 176 ? 8.603 -17.865 -20.577 1.00 42.97 176 PHE A O 1
ATOM 1440 N N . GLU A 1 177 ? 7.606 -15.850 -20.629 1.00 43.59 177 GLU A N 1
ATOM 1441 C CA . GLU A 1 177 ? 8.081 -15.493 -21.977 1.00 43.59 177 GLU A CA 1
ATOM 1442 C C . GLU A 1 177 ? 9.599 -15.274 -21.979 1.00 43.59 177 GLU A C 1
ATOM 1444 O O . GLU A 1 177 ? 10.296 -15.797 -22.843 1.00 43.59 177 GLU A O 1
ATOM 1449 N N . ALA A 1 178 ? 10.148 -14.669 -20.919 1.00 44.38 178 ALA A N 1
ATOM 1450 C CA . ALA A 1 178 ? 11.596 -14.520 -20.753 1.00 44.38 178 ALA A CA 1
ATOM 1451 C C . ALA A 1 178 ? 12.371 -15.857 -20.693 1.00 44.38 178 ALA A C 1
ATOM 1453 O O . ALA A 1 178 ? 13.562 -15.884 -20.989 1.00 44.38 178 ALA A O 1
ATOM 1454 N N . ARG A 1 179 ? 11.725 -16.975 -20.317 1.00 42.00 179 ARG A N 1
ATOM 1455 C CA . ARG A 1 179 ? 12.353 -18.315 -20.282 1.00 42.00 179 ARG A CA 1
ATOM 1456 C C . ARG A 1 179 ? 12.164 -19.130 -21.562 1.00 42.00 179 ARG A C 1
ATOM 1458 O O . ARG A 1 179 ? 12.815 -20.161 -21.702 1.00 42.00 179 ARG A O 1
ATOM 1465 N N . LYS A 1 180 ? 11.276 -18.704 -22.462 1.00 42.19 180 LYS A N 1
ATOM 1466 C CA . LYS A 1 180 ? 10.992 -19.361 -23.749 1.00 42.19 180 LYS A CA 1
ATOM 1467 C C . LYS A 1 180 ? 11.435 -18.532 -24.958 1.00 42.19 180 LYS A C 1
ATOM 1469 O O . LYS A 1 180 ? 11.092 -18.890 -26.078 1.00 42.19 180 LYS A O 1
ATOM 1474 N N . ASN A 1 181 ? 12.186 -17.453 -24.755 1.00 44.16 181 ASN A N 1
ATOM 1475 C CA . ASN A 1 181 ? 12.785 -16.722 -25.864 1.00 44.16 181 ASN A CA 1
ATOM 1476 C C . ASN A 1 181 ? 14.016 -17.474 -26.383 1.00 44.16 181 ASN A C 1
ATOM 1478 O O . ASN A 1 181 ? 15.103 -17.365 -25.820 1.00 44.16 181 ASN A O 1
ATOM 1482 N N . ASP A 1 182 ? 13.837 -18.177 -27.504 1.00 51.88 182 ASP A N 1
ATOM 1483 C CA . ASP A 1 182 ? 14.915 -18.614 -28.409 1.00 51.88 182 ASP A CA 1
ATOM 1484 C C . ASP A 1 182 ? 15.725 -17.427 -28.990 1.00 51.88 182 ASP A C 1
ATOM 1486 O O . ASP A 1 182 ? 16.738 -17.633 -29.665 1.00 51.88 182 ASP A O 1
ATOM 1490 N N . ASP A 1 183 ? 15.298 -16.189 -28.718 1.00 55.09 183 ASP A N 1
ATOM 1491 C CA . ASP A 1 183 ? 15.918 -14.947 -29.188 1.00 55.09 183 ASP A CA 1
ATOM 1492 C C . ASP A 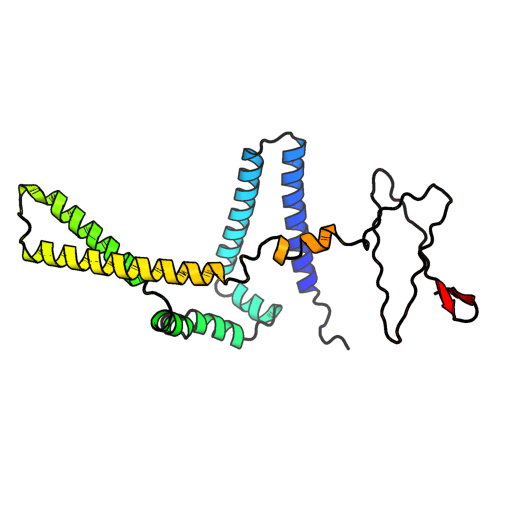1 183 ? 17.231 -14.611 -28.469 1.00 55.09 183 ASP A C 1
ATOM 1494 O O . ASP A 1 183 ? 18.066 -13.890 -29.016 1.00 55.09 183 ASP A O 1
ATOM 1498 N N . PHE A 1 184 ? 17.455 -15.139 -27.259 1.00 58.44 184 PHE A N 1
ATOM 1499 C CA . PHE A 1 184 ? 18.725 -14.961 -26.555 1.00 58.44 184 PHE A CA 1
ATOM 1500 C C . PHE A 1 184 ? 19.605 -16.201 -26.715 1.00 58.44 184 PHE A C 1
ATOM 1502 O O . PHE A 1 184 ? 19.360 -17.243 -26.105 1.00 58.44 184 PHE A O 1
ATOM 1509 N N . LYS A 1 185 ? 20.667 -16.079 -27.519 1.00 69.75 185 LYS A N 1
ATOM 1510 C CA . LYS A 1 185 ? 21.674 -17.129 -27.711 1.00 69.75 185 LYS A CA 1
ATOM 1511 C C . LYS A 1 185 ? 23.035 -16.648 -27.238 1.00 69.75 185 LYS A C 1
ATOM 1513 O O . LYS A 1 185 ? 23.579 -15.681 -27.763 1.00 69.75 185 LYS A O 1
ATOM 1518 N N . GLU A 1 186 ? 23.605 -17.362 -26.276 1.00 78.38 186 GLU A N 1
ATOM 1519 C CA . GLU A 1 186 ? 25.001 -17.181 -25.889 1.00 78.38 186 GLU A CA 1
ATOM 1520 C C . GLU A 1 186 ? 25.895 -18.026 -26.805 1.00 78.38 186 GLU A C 1
ATOM 1522 O O . GLU A 1 186 ? 25.698 -19.235 -26.944 1.00 78.38 186 GLU A O 1
ATOM 1527 N N . ILE A 1 187 ? 26.864 -17.385 -27.463 1.00 77.88 187 ILE A N 1
ATOM 1528 C CA . ILE A 1 187 ? 27.721 -18.020 -28.471 1.00 77.88 187 ILE A CA 1
ATOM 1529 C C . ILE A 1 187 ? 29.186 -17.756 -28.128 1.00 77.88 187 ILE A C 1
ATOM 1531 O O . ILE A 1 187 ? 29.606 -16.613 -27.963 1.00 77.88 187 ILE A O 1
ATOM 1535 N N . SER A 1 188 ? 29.983 -18.824 -28.050 1.00 81.50 188 SER A N 1
ATOM 1536 C CA . SER A 1 188 ? 31.430 -18.730 -27.846 1.00 81.50 188 SER A CA 1
ATOM 1537 C C . SER A 1 188 ? 32.154 -18.699 -29.193 1.00 8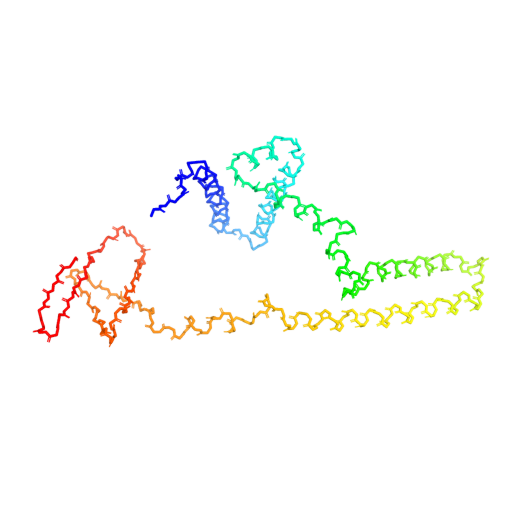1.50 188 SER A C 1
ATOM 1539 O O . SER A 1 188 ? 32.104 -19.670 -29.951 1.00 81.50 188 SER A O 1
ATOM 1541 N N . ILE A 1 189 ? 32.827 -17.586 -29.495 1.00 80.38 189 ILE A N 1
ATOM 1542 C CA . ILE A 1 189 ? 33.584 -17.394 -30.738 1.00 80.38 189 ILE A CA 1
ATOM 1543 C C . ILE A 1 189 ? 35.084 -17.577 -30.447 1.00 80.38 189 ILE A C 1
ATOM 1545 O O . ILE A 1 189 ? 35.652 -16.811 -29.665 1.00 80.38 189 ILE A O 1
ATOM 1549 N N . PRO A 1 190 ? 35.758 -18.571 -31.056 1.00 80.62 190 PRO A N 1
ATOM 1550 C CA . PRO A 1 190 ? 37.203 -18.733 -30.918 1.00 80.62 190 PRO A CA 1
ATOM 1551 C C . PRO A 1 190 ? 37.980 -17.555 -31.519 1.00 80.62 190 PRO A C 1
ATOM 1553 O O . PRO A 1 190 ? 37.564 -16.969 -32.518 1.00 80.62 190 PRO A O 1
ATOM 1556 N N . ALA A 1 191 ? 39.157 -17.257 -30.965 1.00 79.38 191 ALA A N 1
ATOM 1557 C CA . ALA A 1 191 ? 40.018 -16.187 -31.464 1.00 79.38 191 ALA A CA 1
ATOM 1558 C C . ALA A 1 191 ? 40.338 -16.352 -32.965 1.00 79.38 191 ALA A C 1
ATOM 1560 O O . ALA A 1 191 ? 40.723 -17.433 -33.414 1.00 79.38 191 ALA A O 1
ATOM 1561 N N . GLY A 1 192 ? 40.181 -15.268 -33.732 1.00 81.56 192 GLY A N 1
ATOM 1562 C CA . GLY A 1 192 ? 40.436 -15.237 -35.177 1.00 81.56 192 GLY A CA 1
ATOM 1563 C C . GLY A 1 192 ? 39.332 -15.839 -36.054 1.00 81.56 192 GLY A C 1
ATOM 1564 O O . GLY A 1 192 ? 39.534 -15.955 -37.260 1.00 81.56 192 GLY A O 1
ATOM 1565 N N . LYS A 1 193 ? 38.181 -16.227 -35.486 1.00 86.06 193 LYS A N 1
ATOM 1566 C CA . LYS A 1 193 ? 37.011 -16.697 -36.245 1.00 86.06 193 LYS A CA 1
ATOM 1567 C C . LYS A 1 193 ? 35.881 -15.669 -36.231 1.00 86.06 193 LYS A C 1
ATOM 1569 O O . LYS A 1 193 ? 35.736 -14.923 -35.268 1.00 86.06 193 LYS A O 1
ATOM 1574 N N . SER A 1 194 ? 35.070 -15.669 -37.286 1.00 86.62 194 SER A N 1
ATOM 1575 C CA . SER A 1 194 ? 33.808 -14.929 -37.368 1.00 86.62 194 SER A CA 1
ATOM 1576 C C . SER A 1 194 ? 32.614 -15.855 -37.122 1.00 86.62 194 SER A C 1
ATOM 1578 O O . SER A 1 194 ? 32.705 -17.075 -37.290 1.00 86.62 194 SER A O 1
ATOM 1580 N N . HIS A 1 195 ? 31.493 -15.269 -36.707 1.00 85.88 195 HIS A N 1
ATOM 1581 C CA . HIS A 1 195 ? 30.208 -15.946 -36.577 1.00 85.88 195 HIS A CA 1
ATOM 1582 C C . HIS A 1 195 ? 29.151 -15.146 -37.341 1.00 85.88 195 HIS A C 1
ATOM 1584 O O . HIS A 1 195 ? 29.109 -13.925 -37.214 1.00 85.88 195 HIS A O 1
ATOM 1590 N N . GLU A 1 196 ? 28.327 -15.827 -38.136 1.00 86.75 196 GLU A N 1
ATOM 1591 C CA . GLU A 1 196 ? 27.318 -15.209 -39.001 1.00 86.75 196 GLU A CA 1
ATOM 1592 C C . GLU A 1 196 ? 25.925 -15.702 -38.603 1.00 86.75 196 GLU A C 1
ATOM 1594 O O . GLU A 1 196 ? 25.723 -16.893 -38.356 1.00 86.75 196 GLU A O 1
ATOM 1599 N N . VAL A 1 197 ? 24.970 -14.773 -38.549 1.00 83.69 197 VAL A N 1
ATOM 1600 C CA . VAL A 1 197 ? 23.559 -15.049 -38.267 1.00 83.69 197 VAL A CA 1
ATOM 1601 C C . VAL A 1 197 ? 22.741 -14.578 -39.464 1.00 83.69 197 VAL A C 1
ATOM 1603 O O . VAL A 1 197 ? 22.709 -13.387 -39.765 1.00 83.69 197 VAL A O 1
ATOM 1606 N N . SER A 1 198 ? 22.080 -15.508 -40.152 1.00 83.56 198 SER A N 1
ATOM 1607 C CA . SER A 1 198 ? 21.210 -15.197 -41.289 1.00 83.56 198 SER A CA 1
ATOM 1608 C C . SER A 1 198 ? 19.760 -15.046 -40.826 1.00 83.56 198 SER A C 1
ATOM 1610 O O . SER A 1 198 ? 19.204 -15.964 -40.226 1.00 83.56 198 SER A O 1
ATOM 1612 N N . LEU A 1 199 ? 19.146 -13.900 -41.127 1.00 81.44 199 LEU A N 1
ATOM 1613 C CA . LEU A 1 199 ? 17.748 -13.596 -40.806 1.00 81.44 199 LEU A CA 1
ATOM 1614 C C . LEU A 1 199 ? 16.948 -13.437 -42.104 1.00 81.44 199 LEU A C 1
ATOM 1616 O O . LEU A 1 199 ? 17.296 -12.613 -42.950 1.00 81.44 199 LEU A O 1
ATOM 1620 N N . SER A 1 200 ? 15.878 -14.215 -42.272 1.00 81.56 200 SER A N 1
ATOM 1621 C CA . SER A 1 200 ? 14.959 -14.083 -43.407 1.00 81.56 200 SER A CA 1
ATOM 1622 C C . SER A 1 200 ? 13.883 -13.039 -43.111 1.00 81.56 200 SER A C 1
ATOM 1624 O O . SER A 1 200 ? 13.164 -13.152 -42.121 1.00 81.56 200 SER A O 1
ATOM 1626 N N . VAL A 1 201 ? 13.740 -12.038 -43.983 1.00 80.19 201 VAL A N 1
ATOM 1627 C CA . VAL A 1 201 ? 12.681 -11.022 -43.880 1.00 80.19 201 VAL A CA 1
ATOM 1628 C C . VAL A 1 201 ? 11.508 -11.428 -44.764 1.00 80.19 201 VAL A C 1
ATOM 1630 O O . VAL A 1 201 ? 11.622 -11.427 -45.986 1.00 80.19 201 VAL A O 1
ATOM 1633 N N . GLU A 1 202 ? 10.377 -11.777 -44.152 1.00 73.06 202 GLU A N 1
ATOM 1634 C CA . GLU A 1 202 ? 9.208 -12.303 -44.875 1.00 73.06 202 GLU A CA 1
ATOM 1635 C C . GLU A 1 202 ? 8.262 -11.212 -45.405 1.00 73.06 202 GLU A C 1
ATOM 1637 O O . GLU A 1 202 ? 7.482 -11.464 -46.323 1.00 73.06 202 GLU A O 1
ATOM 1642 N N . SER A 1 203 ? 8.312 -9.993 -44.856 1.00 76.06 203 SER A N 1
ATOM 1643 C CA . SER A 1 203 ? 7.354 -8.928 -45.179 1.00 76.06 203 SER A CA 1
ATOM 1644 C C . SER A 1 203 ? 8.001 -7.555 -45.376 1.00 76.06 203 SER A C 1
ATOM 1646 O O . SER A 1 203 ? 8.949 -7.164 -44.691 1.00 76.06 203 SER A O 1
ATOM 1648 N N . LEU A 1 204 ? 7.452 -6.800 -46.333 1.00 71.19 204 LEU A N 1
ATOM 1649 C CA . LEU A 1 204 ? 7.840 -5.418 -46.621 1.00 71.19 204 LEU A CA 1
ATOM 1650 C C . LEU A 1 204 ? 7.548 -4.519 -45.407 1.00 71.19 204 LEU A C 1
ATOM 1652 O O . LEU A 1 204 ? 6.475 -4.611 -44.815 1.00 71.19 204 LEU A O 1
ATOM 1656 N N . ASN A 1 205 ? 8.486 -3.624 -45.078 1.00 74.25 205 ASN A N 1
ATOM 1657 C CA . ASN A 1 205 ? 8.468 -2.722 -43.909 1.00 74.25 205 ASN A CA 1
ATOM 1658 C C . ASN A 1 205 ? 8.638 -3.393 -42.535 1.00 74.25 205 ASN A C 1
ATOM 1660 O O . ASN A 1 205 ? 8.341 -2.776 -41.511 1.00 74.25 205 ASN A O 1
ATOM 1664 N N . SER A 1 206 ? 9.144 -4.623 -42.494 1.00 73.25 206 SER A N 1
ATOM 1665 C CA . SER A 1 206 ? 9.633 -5.207 -41.245 1.00 73.25 206 SER A CA 1
ATOM 1666 C C . SER A 1 206 ? 10.954 -4.574 -40.812 1.00 73.25 206 SER A C 1
ATOM 1668 O O . SER A 1 206 ? 11.798 -4.228 -41.639 1.00 73.25 206 SER A O 1
ATOM 1670 N N . TYR A 1 207 ? 11.134 -4.447 -39.499 1.00 77.31 207 TYR A N 1
ATOM 1671 C CA . TYR A 1 207 ? 12.357 -3.936 -38.890 1.00 77.31 207 TYR A CA 1
ATOM 1672 C C . TYR A 1 207 ? 13.128 -5.085 -38.246 1.00 77.31 207 TYR A C 1
ATOM 1674 O O . TYR A 1 207 ? 12.553 -5.867 -37.491 1.00 77.31 207 TYR A O 1
ATOM 1682 N N . ILE A 1 208 ? 14.431 -5.155 -38.513 1.00 77.50 208 ILE A N 1
ATOM 1683 C CA . ILE A 1 208 ? 15.354 -6.007 -37.763 1.00 77.50 208 ILE A CA 1
ATOM 1684 C C . ILE A 1 208 ? 16.035 -5.125 -36.720 1.00 77.50 208 ILE A C 1
ATOM 1686 O O . ILE A 1 208 ? 16.636 -4.106 -37.059 1.00 77.50 208 ILE A O 1
ATOM 1690 N N . ALA A 1 209 ? 15.946 -5.534 -35.460 1.00 79.06 209 ALA A N 1
ATOM 1691 C CA . ALA A 1 209 ? 16.716 -4.964 -34.368 1.00 79.06 209 ALA A CA 1
ATOM 1692 C C . ALA A 1 209 ? 17.646 -6.042 -33.810 1.00 79.06 209 ALA A C 1
ATOM 1694 O O . ALA A 1 209 ? 17.257 -7.204 -33.701 1.00 79.06 209 ALA A O 1
ATOM 1695 N N . TRP A 1 210 ? 18.866 -5.654 -33.460 1.00 80.69 210 TRP A N 1
ATOM 1696 C CA . TRP A 1 210 ? 19.838 -6.523 -32.810 1.00 80.69 210 TRP A CA 1
ATOM 1697 C C . TRP A 1 210 ? 20.423 -5.811 -31.594 1.00 80.69 210 TRP A C 1
ATOM 1699 O O . TRP A 1 210 ? 20.582 -4.590 -31.589 1.00 80.69 210 TRP A O 1
ATOM 1709 N N . ASP A 1 211 ? 20.750 -6.590 -30.571 1.00 80.44 211 ASP A N 1
ATOM 1710 C CA . ASP A 1 211 ? 21.491 -6.155 -29.392 1.00 80.44 211 ASP A CA 1
ATOM 1711 C C . ASP A 1 211 ? 22.458 -7.278 -29.006 1.00 80.44 211 ASP A C 1
ATOM 1713 O O . ASP A 1 211 ? 22.121 -8.459 -29.122 1.00 80.44 211 ASP A O 1
ATOM 1717 N N . PHE A 1 212 ? 23.674 -6.931 -28.593 1.00 81.50 212 PHE A N 1
ATOM 1718 C CA . PHE A 1 212 ? 24.658 -7.910 -28.142 1.00 81.50 212 PHE A CA 1
ATOM 1719 C C . PHE A 1 212 ? 25.525 -7.342 -27.023 1.00 81.50 212 PHE A C 1
ATOM 1721 O O . PHE A 1 212 ? 25.818 -6.150 -26.956 1.00 81.50 212 PHE A O 1
ATOM 1728 N N . SER A 1 213 ? 25.978 -8.232 -26.143 1.00 79.88 213 SER A N 1
ATOM 1729 C CA . SER A 1 213 ? 26.892 -7.894 -25.056 1.00 79.88 213 SER A CA 1
ATOM 1730 C C . SER A 1 213 ? 28.002 -8.932 -24.957 1.00 79.88 213 SER A C 1
ATOM 1732 O O . SER A 1 213 ? 27.806 -10.108 -25.259 1.00 79.88 213 SER A O 1
ATOM 1734 N N . LEU A 1 214 ? 29.190 -8.484 -24.554 1.00 78.75 214 LEU A N 1
ATOM 1735 C CA . LEU A 1 214 ? 30.349 -9.344 -24.340 1.00 78.75 214 LEU A CA 1
ATOM 1736 C C . LEU A 1 214 ? 30.494 -9.620 -22.841 1.00 78.75 214 LEU A C 1
ATOM 1738 O O . LEU A 1 214 ? 30.591 -8.691 -22.036 1.00 78.75 214 LEU A O 1
ATOM 1742 N N . THR A 1 215 ? 30.547 -10.893 -22.454 1.00 69.56 215 THR A N 1
ATOM 1743 C CA . THR A 1 215 ? 30.801 -11.305 -21.070 1.00 69.56 215 THR A CA 1
ATOM 1744 C C . THR A 1 215 ? 32.283 -11.101 -20.729 1.00 69.56 215 THR A C 1
ATOM 1746 O O . THR A 1 215 ? 33.163 -11.894 -21.060 1.00 69.56 215 THR A O 1
ATOM 1749 N N . GLN A 1 216 ? 32.586 -9.973 -20.081 1.00 59.59 216 GLN A N 1
ATOM 1750 C CA . GLN A 1 216 ? 33.945 -9.579 -19.704 1.00 59.59 216 GLN A CA 1
ATOM 1751 C C . GLN A 1 216 ? 34.473 -10.437 -18.548 1.00 59.59 216 GLN A C 1
ATOM 1753 O O . GLN A 1 216 ? 34.024 -10.288 -17.414 1.00 59.59 216 GLN A O 1
ATOM 1758 N N . SER A 1 217 ? 35.472 -11.290 -18.801 1.00 53.44 217 SER A N 1
ATOM 1759 C CA . SER A 1 217 ? 36.154 -12.015 -17.718 1.00 53.44 217 SER A CA 1
ATOM 1760 C C . SER A 1 217 ? 37.580 -11.551 -17.421 1.00 53.44 217 SER A C 1
ATOM 1762 O O . SER A 1 217 ? 38.045 -11.866 -16.329 1.00 53.44 217 SER A O 1
ATOM 1764 N N . LYS A 1 218 ? 38.277 -10.793 -18.297 1.00 48.66 218 LYS A N 1
ATOM 1765 C CA . LYS A 1 218 ? 39.616 -10.221 -17.974 1.00 48.66 218 LYS A CA 1
ATOM 1766 C C . LYS A 1 218 ? 40.270 -9.245 -18.973 1.00 48.66 218 LYS A C 1
ATOM 1768 O O . LYS A 1 218 ? 41.360 -8.761 -18.682 1.00 48.66 218 LYS A O 1
ATOM 1773 N N . MET A 1 219 ? 39.660 -8.923 -20.113 1.00 54.44 219 MET A N 1
ATOM 1774 C CA . MET A 1 219 ? 40.220 -7.979 -21.095 1.00 54.44 219 MET A CA 1
ATOM 1775 C C . MET A 1 219 ? 39.113 -7.109 -21.697 1.00 54.44 219 MET A C 1
ATOM 1777 O O . MET A 1 219 ? 38.008 -7.600 -21.921 1.00 54.44 219 MET A O 1
ATOM 1781 N N . ASN A 1 220 ? 39.421 -5.839 -21.983 1.00 56.62 220 ASN A N 1
ATOM 1782 C CA . ASN A 1 220 ? 38.625 -5.000 -22.884 1.00 56.62 220 ASN A CA 1
ATOM 1783 C C . ASN A 1 220 ? 38.747 -5.587 -24.296 1.00 56.62 220 ASN A C 1
ATOM 1785 O O . ASN A 1 220 ? 39.642 -5.211 -25.050 1.00 56.62 220 ASN A O 1
ATOM 1789 N N . LEU A 1 221 ? 37.914 -6.576 -24.608 1.00 65.81 221 LEU A N 1
ATOM 1790 C CA . LEU A 1 221 ? 37.781 -7.112 -25.954 1.00 65.81 221 LEU A CA 1
ATOM 1791 C C . LEU A 1 221 ? 36.758 -6.267 -26.707 1.00 65.81 221 LEU A C 1
ATOM 1793 O O . LEU A 1 221 ? 35.615 -6.147 -26.274 1.00 65.81 221 LEU A O 1
ATOM 1797 N N . ASP A 1 222 ? 37.206 -5.682 -27.810 1.00 72.06 222 ASP A N 1
ATOM 1798 C CA . ASP A 1 222 ? 36.345 -5.142 -28.856 1.00 72.06 222 ASP A CA 1
ATOM 1799 C C . ASP A 1 222 ? 36.084 -6.246 -29.894 1.00 72.06 222 ASP A C 1
ATOM 1801 O O . ASP A 1 222 ? 36.918 -7.144 -30.067 1.00 72.06 222 ASP A O 1
ATOM 1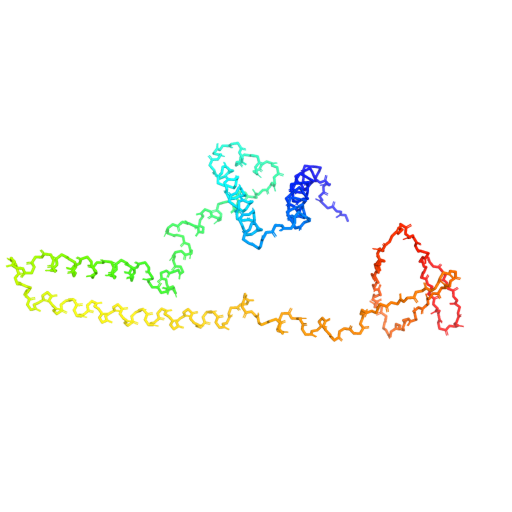805 N N . ILE A 1 223 ? 34.937 -6.205 -30.568 1.00 81.19 223 ILE A N 1
ATOM 1806 C CA . ILE A 1 223 ? 34.563 -7.177 -31.600 1.00 81.19 223 ILE A CA 1
ATOM 1807 C C . ILE A 1 223 ? 34.171 -6.449 -32.884 1.00 81.19 223 ILE A C 1
ATOM 1809 O O . ILE A 1 223 ? 33.402 -5.491 -32.867 1.00 81.19 223 ILE A O 1
ATOM 1813 N N . GLY A 1 224 ? 34.693 -6.921 -34.017 1.00 83.62 224 GLY A N 1
ATOM 1814 C CA . GLY A 1 224 ? 34.246 -6.448 -35.323 1.00 83.62 224 GLY A CA 1
ATOM 1815 C C . GLY A 1 224 ? 32.810 -6.899 -35.581 1.00 83.62 224 GLY A C 1
ATOM 1816 O O . GLY A 1 224 ? 32.524 -8.094 -35.518 1.00 83.62 224 GLY A O 1
ATOM 1817 N N . PHE A 1 225 ? 31.926 -5.950 -35.877 1.00 86.56 225 PHE A N 1
ATOM 1818 C CA . PHE A 1 225 ? 30.526 -6.201 -36.203 1.00 86.56 225 PHE A CA 1
ATOM 1819 C C . PHE A 1 225 ? 30.187 -5.561 -37.551 1.00 86.56 225 PHE A C 1
ATOM 1821 O O . PHE A 1 225 ? 30.508 -4.395 -37.781 1.00 86.56 225 PHE A O 1
ATOM 1828 N N . SER A 1 226 ? 29.537 -6.321 -38.430 1.00 86.00 226 SER A N 1
ATOM 1829 C CA . SER A 1 226 ? 29.070 -5.856 -39.736 1.00 86.00 226 SER A CA 1
ATOM 1830 C C . SER A 1 226 ? 27.720 -6.477 -40.070 1.00 86.00 226 SER A C 1
ATOM 1832 O O . SER A 1 226 ? 27.429 -7.603 -39.663 1.00 86.00 226 SER A O 1
ATOM 1834 N N . VAL A 1 227 ? 26.909 -5.747 -40.834 1.00 86.81 227 VAL A N 1
ATOM 1835 C CA . VAL A 1 227 ? 25.615 -6.221 -41.331 1.00 86.81 227 VAL A CA 1
ATOM 1836 C C . VAL A 1 227 ? 25.668 -6.258 -42.852 1.00 86.81 227 VAL A C 1
ATOM 1838 O O . VAL A 1 227 ? 26.019 -5.274 -43.500 1.00 86.81 227 VAL A O 1
ATOM 1841 N N . GLU A 1 228 ? 25.315 -7.407 -43.420 1.00 86.81 228 GLU A N 1
ATOM 1842 C CA . GLU A 1 228 ? 25.254 -7.604 -44.865 1.00 86.81 228 GLU A CA 1
ATOM 1843 C C . GLU A 1 228 ? 23.811 -7.878 -45.284 1.00 86.81 228 GLU A C 1
ATOM 1845 O O . GLU A 1 228 ? 23.136 -8.737 -44.715 1.00 86.81 228 GLU A O 1
ATOM 1850 N N . TYR A 1 229 ? 23.343 -7.156 -46.300 1.00 83.69 229 TYR A N 1
ATOM 1851 C CA . TYR A 1 229 ? 22.071 -7.434 -46.954 1.00 83.69 229 TYR A CA 1
ATOM 1852 C C . TYR A 1 229 ? 22.305 -8.320 -48.177 1.00 83.69 229 TYR A C 1
ATOM 1854 O O . TYR A 1 229 ? 23.132 -7.994 -49.032 1.00 83.69 229 TYR A O 1
ATOM 1862 N N . ILE A 1 230 ? 21.562 -9.424 -48.259 1.00 84.38 230 ILE A N 1
ATOM 1863 C CA . ILE A 1 230 ? 21.563 -10.332 -49.407 1.00 84.38 230 ILE A CA 1
ATOM 1864 C C . ILE A 1 230 ? 20.240 -10.156 -50.143 1.00 84.38 230 ILE A C 1
ATOM 1866 O O . ILE A 1 230 ? 19.173 -10.383 -49.570 1.00 84.38 230 ILE A O 1
ATOM 1870 N N . ASP A 1 231 ? 20.310 -9.738 -51.403 1.00 79.12 231 ASP A N 1
ATOM 1871 C CA . ASP A 1 231 ? 19.119 -9.588 -52.233 1.00 79.12 231 ASP A CA 1
ATOM 1872 C C . ASP A 1 231 ? 18.603 -10.942 -52.764 1.00 79.12 231 ASP A C 1
ATOM 1874 O O . ASP A 1 231 ? 19.229 -11.995 -52.615 1.00 79.12 231 ASP A O 1
ATOM 1878 N N . SER A 1 232 ? 17.453 -10.926 -53.442 1.00 74.62 232 SER A N 1
ATOM 1879 C CA . SER A 1 232 ? 16.867 -12.125 -54.060 1.00 74.62 232 SER A CA 1
ATOM 1880 C C . SER A 1 232 ? 17.710 -12.727 -55.196 1.00 74.62 232 SER A C 1
ATOM 1882 O O . SER A 1 232 ? 17.386 -13.811 -55.678 1.00 74.62 232 SER A O 1
ATOM 1884 N N . SER A 1 233 ? 18.759 -12.034 -55.652 1.00 74.50 233 SER A N 1
ATOM 1885 C CA . SER A 1 233 ? 19.711 -12.508 -56.662 1.00 74.50 233 SER A CA 1
ATOM 1886 C C . SER A 1 233 ? 20.998 -13.086 -56.052 1.00 74.50 233 SER A C 1
ATOM 1888 O O . SER A 1 233 ? 21.842 -13.609 -56.781 1.00 74.50 233 SER A O 1
ATOM 1890 N N . GLY A 1 234 ? 21.131 -13.048 -54.721 1.00 70.50 234 GLY A N 1
ATOM 1891 C CA . GLY A 1 234 ? 22.296 -13.529 -53.982 1.00 70.50 234 GLY A CA 1
ATOM 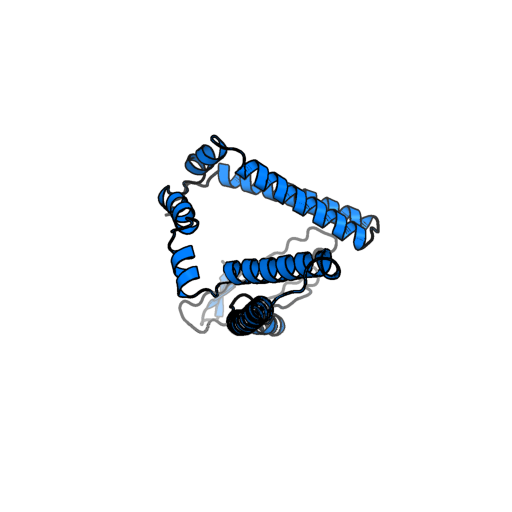1892 C C . GLY A 1 234 ? 23.454 -12.530 -53.921 1.00 70.50 234 GLY A C 1
ATOM 1893 O O . GLY A 1 234 ? 24.548 -12.904 -53.494 1.00 70.50 234 GLY A O 1
ATOM 1894 N N . GLN A 1 235 ? 23.253 -11.276 -54.339 1.00 75.81 235 GLN A N 1
ATOM 1895 C CA . GLN A 1 235 ? 24.271 -10.236 -54.223 1.00 75.81 235 GLN A CA 1
ATOM 1896 C C . GLN A 1 235 ? 24.318 -9.676 -52.802 1.00 75.81 235 GLN A C 1
ATOM 1898 O O . GLN A 1 235 ? 23.297 -9.312 -52.217 1.00 75.81 235 GLN A O 1
ATOM 1903 N N . LYS A 1 236 ? 25.538 -9.606 -52.258 1.00 78.06 236 LYS A N 1
ATOM 1904 C CA . LYS A 1 236 ? 25.827 -9.073 -50.927 1.00 78.06 236 LYS A CA 1
ATOM 1905 C C . LYS A 1 236 ? 26.135 -7.584 -51.010 1.00 78.06 236 LYS A C 1
ATOM 1907 O O . LYS A 1 236 ? 27.050 -7.178 -51.726 1.00 78.06 236 LYS A O 1
ATOM 1912 N N . THR A 1 237 ? 25.416 -6.790 -50.228 1.00 72.38 237 THR A N 1
ATOM 1913 C CA . THR A 1 237 ? 25.670 -5.356 -50.064 1.00 72.38 237 THR A CA 1
ATOM 1914 C C . THR A 1 237 ? 26.007 -5.087 -48.603 1.00 72.38 237 THR A C 1
ATOM 1916 O O . THR A 1 237 ? 25.221 -5.419 -47.717 1.00 72.38 237 THR A O 1
ATOM 1919 N N . VAL A 1 238 ? 27.187 -4.521 -48.349 1.00 67.88 238 VAL A N 1
ATOM 1920 C CA . VAL A 1 238 ? 27.652 -4.171 -46.997 1.00 67.88 238 VAL A CA 1
ATOM 1921 C C . VAL A 1 238 ? 27.163 -2.763 -46.661 1.00 67.88 238 VAL A C 1
ATOM 1923 O O . VAL A 1 238 ? 27.291 -1.864 -47.496 1.00 67.88 238 VAL A O 1
ATOM 1926 N N . SER A 1 239 ? 26.595 -2.573 -45.468 1.00 54.62 239 SER A N 1
ATOM 1927 C CA . SER A 1 239 ? 26.306 -1.250 -44.889 1.00 54.62 239 SER A CA 1
ATOM 1928 C C . SER A 1 239 ? 27.186 -0.971 -43.681 1.00 54.62 239 SER A C 1
ATOM 1930 O O . SER A 1 239 ? 27.485 -1.931 -42.937 1.00 54.62 239 SER A O 1
#

pLDDT: mean 73.46, std 16.2, range [32.03, 96.62]

Foldseek 3Di:
DDPDDPQVVVVVVVVVVVVVVVVLVVVLVVCVVVVHDPVVSVVSVVVVVVVVVVVVVVLVPPPDPSVVCCCVRVVPDVVVVVVVVQCPDCPHPVVVCCVVPNQPVVVLVVLVVVLVVVVVVCVVCVVPDDDDPVNVVVSVVSVVVSVVSVVVNVVVVVVCQVPPPVDDDCVRVCVVVVVPPPVDDDDDDDPPDDDDDDDDDPDDPDDDDDDDDDDDDDDPDDDDDWDWDQDPVRDTDTD

Mean predicted aligned error: 21.08 Å

Solvent-accessible surface area (backbone atoms only — not comparable to full-atom values): 15001 Å² total; per-residue (Å²): 136,82,94,61,78,83,51,65,64,59,52,50,55,49,51,52,50,53,52,53,52,50,52,56,48,50,54,52,52,50,39,56,76,71,67,52,51,73,65,55,52,52,52,50,54,49,50,56,51,52,50,52,52,50,53,51,50,52,57,69,66,39,76,64,63,53,60,49,44,44,48,72,74,67,60,57,54,67,66,59,58,50,44,56,51,44,46,71,30,85,87,11,69,51,42,52,47,37,71,74,74,40,68,64,57,67,61,49,53,51,48,54,52,50,54,50,49,50,53,52,54,49,61,76,32,55,92,82,49,81,83,52,71,65,61,52,52,53,49,52,53,50,50,54,53,47,51,55,53,49,52,51,40,50,56,51,50,52,53,50,55,76,70,31,88,88,67,60,51,62,63,80,70,43,57,53,56,73,74,68,49,84,82,71,75,90,80,90,76,60,91,98,59,88,86,87,85,91,80,87,82,90,56,91,92,69,83,90,83,88,84,86,83,80,88,75,83,86,62,97,75,83,77,95,82,83,53,73,50,68,49,100,85,69,52,77,45,81,106

Organism: Rhizophora mucronata (NCBI:txid61149)

InterPro domains:
  IPR036598 GOLD domain superfamily [SSF101576] (182-234)

Secondary structure (DSSP, 8-state):
---S---HHHHHHHHHHHHHHHHHHHHHHHHHHTT--HHHHHHHHHHHHHHHHHHHHHHHH-TTHHHHHHHHHS---HHHHHHHHHHTSTTSHHHHHHHHHS--HHHHHHHHHHHHHHHHHHHHTTTT-PPPHHHHHHHHHHHHHHHHHHHHHHHHHHHHHHT-TTS--TIIIIITHHHH-TT-----PPTT----------STT-----------SSS--------EEE-TT--EEE-

Radius of gyration: 31.54 Å; Cα contacts (8 Å, |Δi|>4): 75; chains: 1; bounding box: 70×49×98 Å

Sequence (239 aa):
MTYMPQDFRGMLIRQQRERSERNKQAEIDALINSGGSIHDRYALLWKQQMERRRQLAQLGSAAGVYKTLVKYLVGVPQVLLDFVRQINDDDGPMEEQRQRYGPPLYSLTMMVLLIRLFLSLAWGRFENCKLDRHHVGVLEQAVDVYVHEFERFIAFISVVFANSPFFISAEVAGAFEARKNDDFKEISIPAGKSHEVSLSVESLNSYIAWDFSLTQSKMNLDIGFSVEYIDSSGQKTVS